Protein AF-A0A528TR16-F1 (afdb_monomer)

Foldseek 3Di:
DLVLCVVVPVPLSVLLCVLCVVVVVCPPPLLVVLVCCPDPVNPSNLVSLVVNLVVLVVCQVVVCVPPVPVSLVVNLVSLVVNLSNVLSNCVVVDFQVSQQSVQVNVQVVVVSVQVSVHDPDDDDDDDALVAQDQCCPDCQVPPRVHGHNNVVCCVPVPPNDDRDHDDDFWDWDFDAPDPPHDTDIGTDHGDDD

Radius of gyration: 19.97 Å; Cα contacts (8 Å, |Δi|>4): 193; chains: 1; bounding box: 44×33×60 Å

Solvent-accessible surface area (backbone atoms only — not comparable to full-atom values): 11023 Å² total; per-residue (Å²): 77,56,74,58,25,56,75,77,37,52,66,59,23,52,55,47,49,64,36,48,51,79,53,61,89,32,77,89,41,56,72,59,42,18,66,51,48,75,41,89,86,38,66,64,44,57,55,37,35,46,50,52,34,50,53,54,59,71,43,40,72,73,43,44,77,75,42,50,67,67,44,48,54,28,50,51,47,34,51,46,52,38,50,49,52,55,40,32,51,39,44,73,76,45,66,33,65,33,48,30,53,52,25,49,50,55,41,54,51,50,52,53,53,38,60,75,63,36,96,84,50,84,86,86,85,88,69,60,61,85,37,39,43,53,20,81,81,37,64,43,30,71,74,49,67,23,58,19,32,26,30,54,42,38,72,74,48,45,86,79,46,84,73,82,79,86,86,84,51,67,58,72,44,82,46,53,91,50,88,94,46,71,80,36,86,42,74,50,73,64,69,84,131

Structure (mmCIF, N/CA/C/O backbone):
data_AF-A0A528TR16-F1
#
_entry.id   AF-A0A528TR16-F1
#
loop_
_atom_site.group_PDB
_atom_site.id
_atom_site.type_symbol
_atom_site.label_atom_id
_atom_site.label_alt_id
_atom_site.label_comp_id
_atom_site.label_asym_id
_atom_site.label_entity_id
_atom_site.label_seq_id
_atom_site.pdbx_PDB_ins_code
_atom_site.Cartn_x
_atom_site.Cartn_y
_atom_site.Cartn_z
_atom_site.occupancy
_atom_site.B_iso_or_equiv
_atom_site.auth_seq_id
_atom_site.auth_comp_id
_atom_site.auth_asym_id
_atom_site.auth_atom_id
_atom_site.pdbx_PDB_model_num
ATOM 1 N N . VAL A 1 1 ? -4.075 10.593 13.469 1.00 68.38 1 VAL A N 1
ATOM 2 C CA . VAL A 1 1 ? -4.542 9.925 14.716 1.00 68.38 1 VAL A CA 1
ATOM 3 C C . VAL A 1 1 ? -4.541 10.840 15.940 1.00 68.38 1 VAL A C 1
ATOM 5 O O . VAL A 1 1 ? -5.613 11.084 16.469 1.00 68.38 1 VAL A O 1
ATOM 8 N N . LEU A 1 2 ? -3.388 11.346 16.405 1.00 75.56 2 LEU A N 1
ATOM 9 C CA . LEU A 1 2 ? -3.303 12.050 17.700 1.00 75.56 2 LEU A CA 1
ATOM 10 C C . LEU A 1 2 ? -4.189 13.301 17.783 1.00 75.56 2 LEU A C 1
ATOM 12 O O . LEU A 1 2 ? -4.960 13.421 18.723 1.00 75.56 2 LEU A O 1
ATOM 16 N N . GLN A 1 3 ? -4.151 14.161 16.761 1.00 79.38 3 GLN A N 1
ATOM 17 C CA . GLN A 1 3 ? -4.995 15.364 16.693 1.00 79.38 3 GLN A CA 1
ATOM 18 C C . GLN A 1 3 ? -6.498 15.044 16.699 1.00 79.38 3 GLN A C 1
ATOM 20 O O . GLN A 1 3 ? -7.280 15.766 17.305 1.00 79.38 3 GLN A O 1
ATOM 25 N N . TYR A 1 4 ? -6.901 13.951 16.044 1.00 76.81 4 TYR A N 1
ATOM 26 C CA . TYR A 1 4 ? -8.290 13.498 16.059 1.00 76.81 4 TYR A CA 1
ATOM 27 C C . TYR A 1 4 ? -8.694 13.047 17.466 1.00 76.81 4 TYR A C 1
ATOM 29 O O . TYR A 1 4 ? -9.685 13.529 18.006 1.00 76.81 4 TYR A O 1
ATOM 37 N N . LEU A 1 5 ? -7.879 12.192 18.094 1.00 76.06 5 LEU A N 1
ATOM 38 C CA . LEU A 1 5 ? -8.124 11.727 19.458 1.00 76.06 5 LEU A CA 1
ATOM 39 C C . LEU A 1 5 ? -8.115 12.876 20.472 1.00 76.06 5 LEU A C 1
ATOM 41 O O . LEU A 1 5 ? -8.948 12.881 21.362 1.00 76.06 5 LEU A O 1
ATOM 45 N N . ASP A 1 6 ? -7.260 13.888 20.324 1.00 80.81 6 ASP A N 1
ATOM 46 C CA . ASP A 1 6 ? -7.286 15.066 21.205 1.00 80.81 6 ASP A CA 1
ATOM 47 C C . ASP A 1 6 ? -8.639 15.787 21.192 1.00 80.81 6 ASP A C 1
ATOM 49 O O . ASP A 1 6 ? -9.029 16.380 22.196 1.00 80.81 6 ASP A O 1
ATOM 53 N N . ARG A 1 7 ? -9.357 15.733 20.064 1.00 81.25 7 ARG A N 1
ATOM 54 C CA . ARG A 1 7 ? -10.681 16.338 19.914 1.00 81.25 7 ARG A CA 1
ATOM 55 C C . ARG A 1 7 ? -11.798 15.436 20.444 1.00 81.25 7 ARG A C 1
ATOM 57 O O . ARG A 1 7 ? -12.722 15.955 21.061 1.00 81.25 7 ARG A O 1
ATOM 64 N N . VAL A 1 8 ? -11.734 14.125 20.189 1.00 79.81 8 VAL A N 1
ATOM 65 C CA . VAL A 1 8 ? -12.867 13.203 20.433 1.00 79.81 8 VAL A CA 1
ATOM 66 C C . VAL A 1 8 ? -12.714 12.304 21.667 1.00 79.81 8 VAL A C 1
ATOM 68 O O . VAL A 1 8 ? -13.707 11.952 22.292 1.00 79.81 8 VAL A O 1
ATOM 71 N N . ASP A 1 9 ? -11.485 11.943 22.044 1.00 77.75 9 ASP A N 1
ATOM 72 C CA . ASP A 1 9 ? -11.162 11.134 23.229 1.00 77.75 9 ASP A CA 1
ATOM 73 C C . ASP A 1 9 ? -9.733 11.458 23.726 1.00 77.75 9 ASP A C 1
ATOM 75 O O . ASP A 1 9 ? -8.763 10.758 23.394 1.00 77.75 9 ASP A O 1
ATOM 79 N N . PRO A 1 10 ? -9.575 12.525 24.538 1.00 85.00 10 PRO A N 1
ATOM 80 C CA . PRO A 1 10 ? -8.270 12.964 25.036 1.00 85.00 10 PRO A CA 1
ATOM 81 C C . PRO A 1 10 ? -7.532 11.908 25.872 1.00 85.00 10 PRO A C 1
ATOM 83 O O . PRO A 1 10 ? -6.301 11.926 25.950 1.00 85.00 10 PRO A O 1
ATOM 86 N N . GLN A 1 11 ? -8.258 10.972 26.496 1.00 79.69 11 GLN A N 1
ATOM 87 C CA . GLN A 1 11 ? -7.641 9.876 27.246 1.00 79.69 11 GLN A CA 1
ATOM 88 C C . GLN A 1 11 ? -7.014 8.859 26.290 1.00 79.69 11 GLN A C 1
ATOM 90 O O . GLN A 1 11 ? -5.848 8.497 26.461 1.00 79.69 11 GLN A O 1
ATOM 95 N N . ALA A 1 12 ? -7.724 8.472 25.227 1.00 74.94 12 ALA A N 1
ATOM 96 C CA . ALA A 1 12 ? -7.141 7.659 24.161 1.00 74.94 12 ALA A CA 1
ATOM 97 C C . ALA A 1 12 ? -5.975 8.376 23.461 1.00 74.94 12 ALA A C 1
ATOM 99 O O . ALA A 1 12 ? -4.996 7.730 23.087 1.00 74.94 12 ALA A O 1
ATOM 100 N N . ALA A 1 13 ? -6.023 9.705 23.332 1.00 76.31 13 ALA A N 1
ATOM 101 C CA . ALA A 1 13 ? -4.923 10.485 22.765 1.00 76.31 13 ALA A CA 1
ATOM 102 C C . ALA A 1 13 ? -3.634 10.379 23.594 1.00 76.31 13 ALA A C 1
ATOM 104 O O . ALA A 1 13 ? -2.535 10.377 23.036 1.00 76.31 13 ALA A O 1
ATOM 105 N N . LYS A 1 14 ? -3.745 10.293 24.926 1.00 76.88 14 LYS A N 1
ATOM 106 C CA . LYS A 1 14 ? -2.594 10.091 25.817 1.00 76.88 14 LYS A CA 1
ATOM 107 C C . LYS A 1 14 ? -1.972 8.708 25.611 1.00 76.88 14 LYS A C 1
ATOM 109 O O . LYS A 1 14 ? -0.771 8.613 25.391 1.00 76.88 14 LYS A O 1
ATOM 114 N N . ILE A 1 15 ? -2.802 7.667 25.574 1.00 74.44 15 ILE A N 1
ATOM 115 C CA . ILE A 1 15 ? -2.365 6.282 25.336 1.00 74.44 15 ILE A CA 1
ATOM 116 C C . ILE A 1 15 ? -1.689 6.147 23.961 1.00 74.44 15 ILE A C 1
ATOM 118 O O . ILE A 1 15 ? -0.624 5.542 23.840 1.00 74.44 15 ILE A O 1
ATOM 122 N N . ALA A 1 16 ? -2.262 6.764 22.924 1.00 67.94 16 ALA A N 1
ATOM 123 C CA . ALA A 1 16 ? -1.708 6.732 21.575 1.00 67.94 16 ALA A CA 1
ATOM 124 C C . ALA A 1 16 ? -0.335 7.419 21.477 1.00 67.94 16 ALA A C 1
ATOM 126 O O . ALA A 1 16 ? 0.533 6.943 20.745 1.00 67.94 16 ALA A O 1
ATOM 127 N N . ARG A 1 17 ? -0.110 8.514 22.220 1.00 75.88 17 ARG A N 1
ATOM 128 C CA . ARG A 1 17 ? 1.209 9.168 22.296 1.00 75.88 17 ARG A CA 1
ATOM 129 C C . ARG A 1 17 ? 2.255 8.254 22.913 1.00 75.88 17 ARG A C 1
ATOM 131 O O . ARG A 1 17 ? 3.345 8.146 22.360 1.00 75.88 17 ARG A O 1
ATOM 138 N N . ASP A 1 18 ? 1.911 7.580 24.007 1.00 72.56 18 ASP A N 1
ATOM 139 C CA . ASP A 1 18 ? 2.827 6.658 24.681 1.00 72.56 18 ASP A CA 1
ATOM 140 C C . ASP A 1 18 ? 3.200 5.489 23.752 1.00 72.56 18 ASP A C 1
ATOM 142 O O . ASP A 1 18 ? 4.374 5.143 23.619 1.00 72.56 18 ASP A O 1
ATOM 146 N N . ARG A 1 19 ? 2.219 4.940 23.023 1.00 70.75 19 ARG A N 1
ATOM 147 C CA . ARG A 1 19 ? 2.426 3.832 22.075 1.00 70.75 19 ARG A CA 1
ATOM 148 C C . ARG A 1 19 ? 3.217 4.223 20.827 1.00 70.75 19 ARG A C 1
ATOM 150 O O . ARG A 1 19 ? 4.063 3.455 20.382 1.00 70.75 19 ARG A O 1
ATOM 157 N N . TYR A 1 20 ? 2.990 5.414 20.271 1.00 65.62 20 TYR A N 1
ATOM 158 C CA . TYR A 1 20 ? 3.761 5.916 19.125 1.00 65.62 20 TYR A CA 1
ATOM 159 C C . TYR A 1 20 ? 5.119 6.505 19.513 1.00 65.62 20 TYR A C 1
ATOM 161 O O . TYR A 1 20 ? 5.961 6.720 18.638 1.00 65.62 20 TYR A O 1
ATOM 169 N N . GLY A 1 21 ? 5.365 6.732 20.806 1.00 67.50 21 GLY A N 1
ATOM 170 C CA . GLY A 1 21 ? 6.579 7.363 21.317 1.00 67.50 21 GLY A CA 1
ATOM 171 C C . GLY A 1 21 ? 7.861 6.716 20.795 1.00 67.50 21 GLY A C 1
ATOM 172 O O . GLY A 1 21 ? 8.802 7.426 20.444 1.00 67.50 21 GLY A O 1
ATOM 173 N N . CYS A 1 22 ? 7.868 5.392 20.627 1.00 67.81 22 CYS A N 1
ATOM 174 C CA . CYS A 1 22 ? 9.041 4.658 20.163 1.00 67.81 22 CYS A CA 1
ATOM 175 C C . CYS A 1 22 ? 9.342 4.792 18.653 1.00 67.81 22 CYS A C 1
ATOM 177 O O . CYS A 1 22 ? 10.453 4.477 18.226 1.00 67.81 22 CYS A O 1
ATOM 179 N N . LEU A 1 23 ? 8.393 5.298 17.853 1.00 63.00 23 LEU A N 1
ATOM 180 C CA . LEU A 1 23 ? 8.576 5.600 16.425 1.00 63.00 23 LEU A CA 1
ATOM 181 C C . LEU A 1 23 ? 9.070 7.036 16.183 1.00 63.00 23 LEU A C 1
ATOM 183 O O . LEU A 1 23 ? 9.639 7.326 15.132 1.00 63.00 23 LEU A O 1
ATOM 187 N N . THR A 1 24 ? 8.873 7.936 17.152 1.00 66.12 24 THR A N 1
ATOM 188 C CA . THR A 1 24 ? 9.203 9.372 17.052 1.00 66.12 24 THR A CA 1
ATOM 189 C C . THR A 1 24 ? 10.636 9.664 16.583 1.00 66.12 24 THR A C 1
ATOM 191 O O . THR A 1 24 ? 10.792 10.523 15.716 1.00 66.12 24 THR A O 1
ATOM 194 N N . PRO A 1 25 ? 11.682 8.960 17.063 1.00 64.75 25 PRO A N 1
ATOM 195 C CA . PRO A 1 25 ? 13.059 9.230 16.640 1.00 64.75 25 PRO A CA 1
ATOM 196 C C . PRO A 1 25 ? 13.337 8.936 15.159 1.00 64.75 25 PRO A C 1
ATOM 198 O O . PRO A 1 25 ? 14.310 9.440 14.610 1.00 64.75 25 PRO A O 1
ATOM 201 N N . TRP A 1 26 ? 12.493 8.134 14.507 1.00 59.97 26 TRP A N 1
ATOM 202 C CA . TRP A 1 26 ? 12.767 7.559 13.187 1.00 59.97 26 TRP A CA 1
ATOM 203 C C . TRP A 1 26 ? 11.939 8.160 12.056 1.00 59.97 26 TRP A C 1
ATOM 205 O O . TRP A 1 26 ? 12.083 7.756 10.906 1.00 59.97 26 TRP A O 1
ATOM 215 N N . GLN A 1 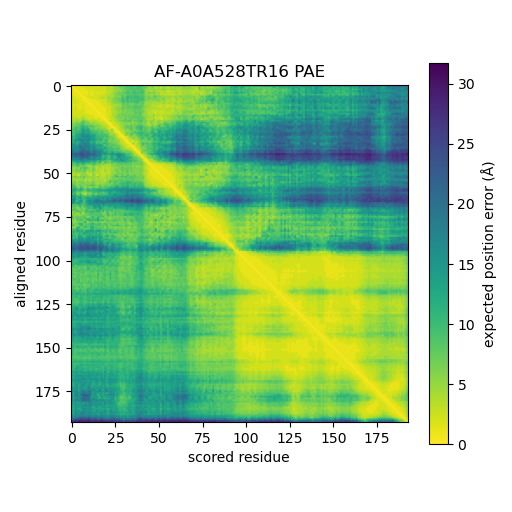27 ? 11.088 9.140 12.364 1.00 58.84 27 GLN A N 1
ATOM 216 C CA . GLN A 1 27 ? 10.191 9.776 11.393 1.00 58.84 27 GLN A CA 1
ATOM 217 C C . GLN A 1 27 ? 10.928 10.334 10.163 1.00 58.84 27 GLN A C 1
ATOM 219 O O . GLN A 1 27 ? 10.350 10.385 9.082 1.00 58.84 27 GLN A O 1
ATOM 224 N N . HIS A 1 28 ? 12.198 10.720 10.327 1.00 50.53 28 HIS A N 1
ATOM 225 C CA . HIS A 1 28 ? 13.034 11.311 9.279 1.00 50.53 28 HIS A CA 1
ATOM 226 C C . HIS A 1 28 ? 14.052 10.326 8.673 1.00 50.53 28 HIS A C 1
ATOM 228 O O . HIS A 1 28 ? 14.649 10.644 7.652 1.00 50.53 28 HIS A O 1
ATOM 234 N N . GLU A 1 29 ? 14.230 9.129 9.254 1.00 57.62 29 GLU A N 1
ATOM 235 C CA . GLU A 1 29 ? 15.160 8.098 8.757 1.00 57.62 29 GLU A CA 1
ATOM 236 C C . GLU A 1 29 ? 14.568 6.674 8.843 1.00 57.62 29 GLU A C 1
ATOM 238 O O . GLU A 1 29 ? 14.991 5.844 9.661 1.00 57.62 29 GLU A O 1
ATOM 243 N N . PRO A 1 30 ? 13.588 6.338 7.988 1.00 56.94 30 PRO A N 1
ATOM 244 C CA . PRO A 1 30 ? 12.884 5.058 8.070 1.00 56.94 30 PRO A CA 1
ATOM 245 C C . PRO A 1 30 ? 13.761 3.842 7.717 1.00 56.94 30 PRO A C 1
ATOM 247 O O . PRO A 1 30 ? 13.551 2.740 8.223 1.00 56.94 30 PRO A O 1
ATOM 250 N N . SER A 1 31 ? 14.787 4.037 6.885 1.00 58.41 31 SER A N 1
ATOM 251 C CA . SER A 1 31 ? 15.777 3.008 6.534 1.00 58.41 31 SER A CA 1
ATOM 252 C C . SER A 1 31 ? 16.655 2.609 7.729 1.00 58.41 31 SER A C 1
ATOM 254 O O . SER A 1 31 ? 16.984 1.431 7.895 1.00 58.41 31 SER A O 1
ATOM 256 N N . THR A 1 32 ? 16.980 3.557 8.615 1.00 58.56 32 THR A N 1
ATOM 257 C CA . THR A 1 32 ? 17.716 3.302 9.863 1.00 58.56 32 THR A CA 1
ATOM 258 C C . THR A 1 32 ? 16.860 2.512 10.860 1.00 58.56 32 THR A C 1
ATOM 260 O O . THR A 1 32 ? 17.379 1.619 11.535 1.00 58.56 32 THR A O 1
ATOM 263 N N . TYR A 1 33 ? 15.547 2.770 10.904 1.00 58.75 33 TYR A N 1
ATOM 264 C CA . TYR A 1 33 ? 14.609 2.041 11.763 1.00 58.75 33 TYR A CA 1
ATOM 265 C C . TYR A 1 33 ? 14.580 0.542 11.466 1.00 58.75 33 TYR A C 1
ATOM 267 O O . TYR A 1 33 ? 14.719 -0.253 12.391 1.00 58.75 33 TYR A O 1
ATOM 275 N N . GLY A 1 34 ? 14.488 0.145 10.192 1.00 56.88 34 GLY A N 1
ATOM 276 C CA . GLY A 1 34 ? 14.461 -1.272 9.807 1.00 56.88 34 GLY A CA 1
ATOM 277 C C . GLY A 1 34 ? 15.684 -2.061 10.291 1.00 56.88 34 GLY A C 1
ATOM 278 O O . GLY A 1 34 ? 15.558 -3.200 10.728 1.00 56.88 34 GLY A O 1
ATOM 279 N N . ARG A 1 35 ? 16.864 -1.427 10.313 1.00 55.75 35 ARG A N 1
ATOM 280 C CA . ARG A 1 35 ? 18.105 -2.015 10.845 1.00 55.75 35 ARG A CA 1
ATOM 281 C C . ARG A 1 35 ? 18.093 -2.151 12.372 1.00 55.75 35 ARG A C 1
ATOM 283 O O . ARG A 1 35 ? 18.611 -3.127 12.907 1.00 55.75 35 ARG A O 1
ATOM 290 N N . VAL A 1 36 ? 17.532 -1.169 13.076 1.00 57.56 36 VAL A N 1
ATOM 291 C CA . VAL A 1 36 ? 17.505 -1.108 14.550 1.00 57.56 36 VAL A CA 1
ATOM 292 C C . VAL A 1 36 ? 16.373 -1.958 15.138 1.00 57.56 36 VAL A C 1
ATOM 294 O O . VAL A 1 36 ? 16.557 -2.564 16.194 1.00 57.56 36 VAL A O 1
ATOM 297 N N . ALA A 1 37 ? 15.247 -2.091 14.433 1.00 56.84 37 ALA A N 1
ATOM 298 C CA . ALA A 1 37 ? 14.097 -2.914 14.814 1.00 56.84 37 ALA A CA 1
ATOM 299 C C . ALA A 1 37 ? 14.434 -4.412 14.977 1.00 56.84 37 ALA A C 1
ATOM 301 O O . ALA A 1 37 ? 13.682 -5.147 15.609 1.00 56.84 37 ALA A O 1
ATOM 302 N N . LEU A 1 38 ? 15.582 -4.853 14.450 1.00 55.00 38 LEU A N 1
ATOM 303 C CA . LEU A 1 38 ? 16.123 -6.208 14.598 1.00 55.00 38 LEU A CA 1
ATOM 304 C C . LEU A 1 38 ? 16.850 -6.444 15.934 1.00 55.00 38 LEU A C 1
ATOM 306 O O . LEU A 1 38 ? 17.191 -7.579 16.259 1.00 55.00 38 LEU A O 1
ATOM 310 N N . THR A 1 39 ? 17.112 -5.393 16.716 1.00 56.59 39 THR A N 1
ATOM 311 C CA . THR A 1 39 ? 17.687 -5.523 18.062 1.00 56.59 39 THR A CA 1
ATOM 312 C C . THR A 1 39 ? 16.580 -5.698 19.104 1.00 56.59 39 THR A C 1
ATOM 314 O O . THR A 1 39 ? 15.555 -5.019 19.061 1.00 56.59 39 THR A O 1
ATOM 317 N N . SER A 1 40 ? 16.794 -6.593 20.075 1.00 52.50 40 SER A N 1
ATOM 318 C CA . SER A 1 40 ? 15.795 -7.088 21.047 1.00 52.50 40 SER A CA 1
ATOM 319 C C . SER A 1 40 ? 15.061 -6.012 21.870 1.00 52.50 40 SER A C 1
ATOM 321 O O . SER A 1 40 ? 14.085 -6.312 22.551 1.00 52.50 40 SER A O 1
ATOM 323 N N . GLY A 1 41 ? 15.508 -4.753 21.834 1.00 54.03 41 GLY A N 1
ATOM 324 C CA . GLY A 1 41 ? 14.843 -3.630 22.496 1.00 54.03 41 GLY A CA 1
ATOM 325 C C . GLY A 1 41 ? 13.572 -3.125 21.797 1.00 54.03 41 GLY A C 1
ATOM 326 O O . GLY A 1 41 ? 12.788 -2.433 22.445 1.00 54.03 41 GLY A O 1
ATOM 327 N N . TYR A 1 42 ? 13.344 -3.469 20.521 1.00 54.06 42 TYR A N 1
ATOM 328 C CA . TYR A 1 42 ? 12.309 -2.839 19.682 1.00 54.06 42 TYR A CA 1
ATOM 329 C C . TYR A 1 42 ? 11.105 -3.724 19.315 1.00 54.06 42 TYR A C 1
ATOM 331 O O . TYR A 1 42 ? 10.133 -3.201 18.773 1.00 54.06 42 TYR A O 1
ATOM 339 N N . GLU A 1 43 ? 11.072 -5.007 19.706 1.00 55.84 43 GLU A N 1
ATOM 340 C CA . GLU A 1 43 ? 9.883 -5.880 19.556 1.00 55.84 43 GLU A CA 1
ATOM 341 C C . GL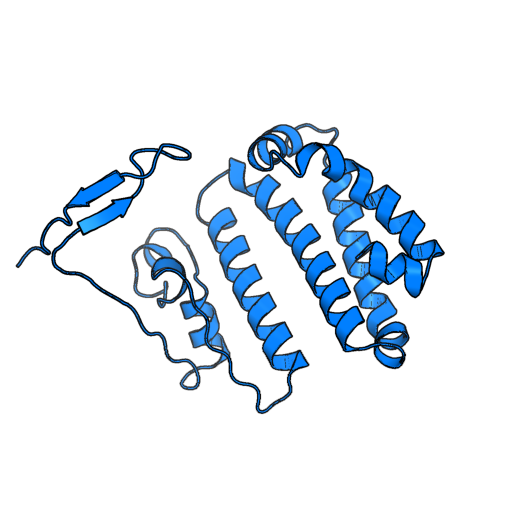U A 1 43 ? 8.610 -5.291 20.199 1.00 55.84 43 GLU A C 1
ATOM 343 O O . GLU A 1 43 ? 7.491 -5.584 19.781 1.00 55.84 43 GLU A O 1
ATOM 348 N N . LYS A 1 44 ? 8.769 -4.421 21.206 1.00 61.69 44 LYS A N 1
ATOM 349 C CA . LYS A 1 44 ? 7.656 -3.782 21.924 1.00 61.69 44 LYS A CA 1
ATOM 350 C C . LYS A 1 44 ? 6.909 -2.731 21.092 1.00 61.69 44 LYS A C 1
ATOM 352 O O . LYS A 1 44 ? 5.758 -2.440 21.407 1.00 61.69 44 LYS A O 1
ATOM 357 N N . CYS A 1 45 ? 7.532 -2.174 20.051 1.00 63.91 45 CYS A N 1
ATOM 358 C CA . CYS A 1 45 ? 6.919 -1.140 19.214 1.00 63.91 45 CYS A CA 1
ATOM 359 C C . CYS A 1 45 ? 5.796 -1.681 18.330 1.00 63.91 45 CYS A C 1
ATOM 361 O O . CYS A 1 45 ? 4.719 -1.091 18.308 1.00 63.91 45 CYS A O 1
ATOM 363 N N . GLU A 1 46 ? 6.014 -2.817 17.657 1.00 66.38 46 GLU A N 1
ATOM 364 C CA . GLU A 1 46 ? 4.999 -3.456 16.806 1.00 66.38 46 GLU A CA 1
ATOM 365 C C . GLU A 1 46 ? 3.708 -3.703 17.592 1.00 66.38 46 GLU A C 1
ATOM 367 O O . GLU A 1 46 ? 2.624 -3.300 17.172 1.00 66.38 46 GLU A O 1
ATOM 372 N N . GLN A 1 47 ? 3.824 -4.330 18.768 1.00 70.94 47 GLN A N 1
ATOM 373 C CA . GLN A 1 47 ? 2.663 -4.671 19.591 1.00 70.94 47 GLN A CA 1
ATOM 374 C C . GLN A 1 47 ? 1.901 -3.420 20.028 1.00 70.94 47 GLN A C 1
ATOM 376 O O . GLN A 1 47 ? 0.685 -3.360 19.861 1.00 70.94 47 GLN A O 1
ATOM 381 N N . ALA A 1 48 ? 2.610 -2.388 20.490 1.00 69.12 48 ALA A N 1
ATOM 382 C CA . ALA A 1 48 ? 2.002 -1.121 20.883 1.00 69.12 48 ALA A CA 1
ATOM 383 C C . ALA A 1 48 ? 1.257 -0.439 19.717 1.00 69.12 48 ALA A C 1
ATOM 385 O O . ALA A 1 48 ? 0.152 0.075 19.894 1.00 69.12 48 ALA A O 1
ATOM 386 N N . VAL A 1 49 ? 1.822 -0.459 18.507 1.00 69.56 49 VAL A N 1
ATOM 387 C CA . VAL A 1 49 ? 1.207 0.137 17.309 1.00 69.56 49 VAL A CA 1
ATOM 388 C C . VAL A 1 49 ? -0.011 -0.667 16.838 1.00 69.56 49 VAL A C 1
ATOM 390 O O . VAL A 1 49 ? -1.052 -0.087 16.511 1.00 69.56 49 VAL A O 1
ATOM 393 N N . LEU A 1 50 ? 0.088 -1.998 16.826 1.00 69.00 50 LEU A N 1
ATOM 394 C CA . LEU A 1 50 ? -1.019 -2.887 16.470 1.00 69.00 50 LEU A CA 1
ATOM 395 C C . LEU A 1 50 ? -2.171 -2.781 17.472 1.00 69.00 50 LEU A C 1
ATOM 397 O O . LEU A 1 50 ? -3.331 -2.734 17.062 1.00 69.00 50 LEU A O 1
ATOM 401 N N . GLU A 1 51 ? -1.874 -2.709 18.770 1.00 76.06 51 GLU A N 1
ATOM 402 C CA . GLU A 1 51 ? -2.868 -2.450 19.814 1.00 76.06 51 GLU A CA 1
ATOM 403 C C . GLU A 1 51 ? -3.569 -1.111 19.598 1.00 76.06 51 GLU A C 1
ATOM 405 O O . GLU A 1 51 ? -4.797 -1.055 19.650 1.00 76.06 51 GLU A O 1
ATOM 410 N N . GLN A 1 52 ? -2.822 -0.052 19.268 1.00 75.81 52 GLN A N 1
ATOM 411 C CA . GLN A 1 52 ? -3.421 1.249 18.986 1.00 75.81 52 GLN A CA 1
ATOM 412 C C . GLN A 1 52 ? -4.383 1.202 17.791 1.00 75.81 52 GLN A C 1
ATOM 414 O O . GLN A 1 52 ? -5.456 1.806 17.836 1.00 75.81 52 GLN A O 1
ATOM 419 N N . CYS A 1 53 ? -4.025 0.471 16.730 1.00 71.56 53 CYS A N 1
ATOM 420 C CA . CYS A 1 53 ? -4.914 0.254 15.586 1.00 71.56 53 CYS A CA 1
ATOM 421 C C . CYS A 1 53 ? -6.170 -0.519 15.975 1.00 71.56 53 CYS A C 1
ATOM 423 O O . CYS A 1 53 ? -7.273 -0.134 15.590 1.00 71.56 53 CYS A O 1
ATOM 425 N N . ARG A 1 54 ? -6.009 -1.603 16.741 1.00 74.94 54 ARG A N 1
ATOM 426 C CA . ARG A 1 54 ? -7.127 -2.432 17.206 1.00 74.94 54 ARG A CA 1
ATOM 427 C C . ARG A 1 54 ? -8.087 -1.638 18.080 1.00 74.94 54 ARG A C 1
ATOM 429 O O . ARG A 1 54 ? -9.290 -1.766 17.897 1.00 74.94 54 ARG A O 1
ATOM 436 N N . GLU A 1 55 ? -7.584 -0.798 18.978 1.00 76.44 55 GLU A N 1
ATOM 437 C CA . GLU A 1 55 ? -8.428 0.045 19.831 1.00 76.44 55 GLU A CA 1
ATOM 438 C C . GLU A 1 55 ? -9.184 1.118 19.045 1.00 76.44 55 GLU A C 1
ATOM 440 O O . GLU A 1 55 ? -10.361 1.350 19.316 1.00 76.44 55 GLU A O 1
ATOM 445 N N . LEU A 1 56 ? -8.552 1.741 18.044 1.00 71.56 56 LEU A N 1
ATOM 446 C CA . LEU A 1 56 ? -9.242 2.682 17.153 1.00 71.56 56 LEU A CA 1
ATOM 447 C C . LEU A 1 56 ? -10.356 1.998 16.352 1.00 71.56 56 LEU A C 1
ATOM 449 O O . LEU A 1 56 ? -11.450 2.545 16.246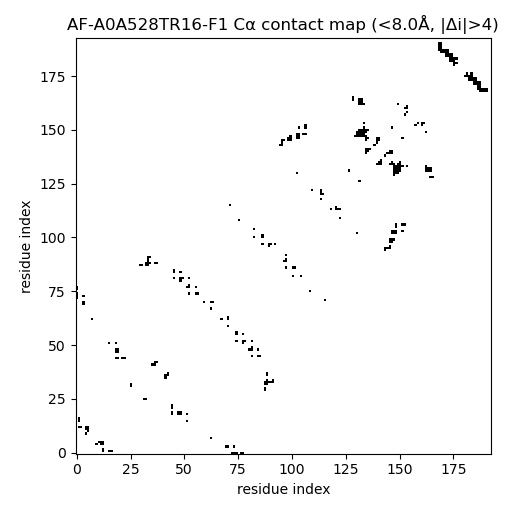 1.00 71.56 56 LEU A O 1
ATOM 453 N N . LEU A 1 57 ? -10.098 0.789 15.842 1.00 70.81 57 LEU A N 1
ATOM 454 C CA . LEU A 1 57 ? -11.096 -0.021 15.138 1.00 70.81 57 LEU A CA 1
ATOM 455 C C . LEU A 1 57 ? -12.217 -0.505 16.066 1.00 70.81 57 LEU A C 1
ATOM 457 O O . LEU A 1 57 ? -13.377 -0.505 15.673 1.00 70.81 57 LEU A O 1
ATOM 461 N N . ALA A 1 58 ? -11.908 -0.884 17.307 1.00 77.00 58 ALA A N 1
ATOM 462 C CA . ALA A 1 58 ? -12.914 -1.327 18.272 1.00 77.00 58 ALA A CA 1
ATOM 463 C C . ALA A 1 58 ? -13.908 -0.209 18.629 1.00 77.00 58 ALA A C 1
ATOM 465 O O . ALA A 1 58 ? -15.089 -0.477 18.828 1.00 77.00 58 ALA A O 1
ATOM 466 N N . LYS A 1 59 ? -13.445 1.046 18.650 1.00 71.44 59 LYS A N 1
ATOM 467 C CA . LYS A 1 59 ? -14.275 2.235 18.905 1.00 71.44 59 LYS A CA 1
ATOM 468 C C . LYS A 1 59 ? -14.929 2.814 17.643 1.00 71.44 59 LYS A C 1
ATOM 470 O O . LYS A 1 59 ? -15.503 3.900 17.683 1.00 71.44 59 LYS A O 1
ATOM 475 N N . GLN A 1 60 ? -14.872 2.096 16.518 1.00 67.12 60 GLN A N 1
ATOM 476 C CA . GLN A 1 60 ? -15.378 2.568 15.231 1.00 67.12 60 GLN A CA 1
ATOM 477 C C . GLN A 1 60 ? -16.864 2.915 15.252 1.00 67.12 60 GLN A C 1
ATOM 479 O O . GLN A 1 60 ? -17.248 3.935 14.691 1.00 67.12 60 GLN A O 1
ATOM 484 N N . LEU A 1 61 ? -17.700 2.098 15.894 1.00 62.84 61 LEU A N 1
ATOM 485 C CA . LEU A 1 61 ? -19.140 2.358 15.957 1.00 62.84 61 LEU A CA 1
ATOM 486 C C . LEU A 1 61 ? -19.461 3.604 16.795 1.00 62.84 61 LEU A C 1
ATOM 488 O O . LEU A 1 61 ? -20.328 4.383 16.406 1.00 62.84 61 LEU A O 1
ATOM 492 N N . ASP A 1 62 ? -18.719 3.825 17.881 1.00 69.62 62 ASP A N 1
ATOM 493 C CA . ASP A 1 62 ? -18.918 4.962 18.786 1.00 69.62 62 ASP A CA 1
ATOM 494 C C . ASP A 1 62 ? -18.468 6.285 18.142 1.00 69.62 62 ASP A C 1
ATOM 496 O O . ASP A 1 62 ? -19.125 7.316 18.285 1.00 69.62 62 ASP A O 1
ATOM 500 N N . TYR A 1 63 ? -17.368 6.259 17.383 1.00 67.19 63 TYR A N 1
ATOM 501 C CA . TYR A 1 63 ? -16.797 7.447 16.739 1.00 67.19 63 TYR A CA 1
ATOM 502 C C . TYR A 1 63 ? -17.400 7.764 15.368 1.00 67.19 63 TYR A C 1
ATOM 504 O O . TYR A 1 63 ? -17.545 8.939 15.017 1.00 67.19 63 TYR A O 1
ATOM 512 N N . ALA A 1 64 ? -17.817 6.751 14.602 1.00 62.25 64 ALA A N 1
ATOM 513 C CA . ALA A 1 64 ? -18.477 6.958 13.312 1.00 62.25 64 ALA A CA 1
ATOM 514 C C . ALA A 1 64 ? -19.832 7.673 13.450 1.00 62.25 64 ALA A C 1
ATOM 516 O O . ALA A 1 64 ? -20.234 8.380 12.529 1.00 62.25 64 ALA A O 1
ATOM 517 N N . GLN A 1 65 ? -20.515 7.534 14.595 1.00 63.16 65 GLN A N 1
ATOM 518 C CA . GLN A 1 65 ? -21.752 8.270 14.888 1.00 63.16 65 GLN A CA 1
ATOM 519 C C . GLN A 1 65 ? -21.530 9.774 15.102 1.00 63.16 65 GLN A C 1
ATOM 521 O O . GLN A 1 65 ? -22.475 10.547 14.961 1.00 63.16 65 GLN A O 1
ATOM 526 N N . GLN A 1 66 ? -20.308 10.191 15.442 1.00 60.88 66 GLN A N 1
ATOM 527 C CA . GLN A 1 66 ? -19.994 11.577 15.785 1.00 60.88 66 GLN A CA 1
ATOM 528 C C . GLN A 1 66 ? -19.329 12.337 14.631 1.00 60.88 66 GLN A C 1
ATOM 530 O O . GLN A 1 66 ? -19.611 13.521 14.477 1.00 60.88 66 GLN A O 1
ATOM 535 N N . ASP A 1 67 ? -18.463 11.691 13.827 1.00 65.38 67 ASP A N 1
ATOM 536 C CA . ASP A 1 67 ? -17.676 12.400 12.798 1.00 65.38 67 ASP A CA 1
ATOM 537 C C . ASP A 1 67 ? -17.049 11.455 11.736 1.00 65.38 67 ASP A C 1
ATOM 539 O O . ASP A 1 67 ? -15.843 11.201 11.707 1.00 65.38 67 ASP A O 1
ATOM 543 N N . GLY A 1 68 ? -17.878 10.861 10.868 1.00 64.31 68 GLY A N 1
ATOM 544 C CA . GLY A 1 68 ? -17.494 9.727 10.008 1.00 64.31 68 GLY A CA 1
ATOM 545 C C . GLY A 1 68 ? -16.318 9.943 9.034 1.00 64.31 68 GLY A C 1
ATOM 546 O O . GLY A 1 68 ? -15.577 8.995 8.777 1.00 64.31 68 GLY A O 1
ATOM 547 N N . VAL A 1 69 ? -16.111 11.158 8.506 1.00 69.56 69 VAL A N 1
ATOM 548 C CA . VAL A 1 69 ? -14.994 11.453 7.576 1.00 69.56 69 VAL A CA 1
ATOM 549 C C . VAL A 1 69 ? -13.668 11.572 8.330 1.00 69.56 69 VAL A C 1
ATOM 551 O O . VAL A 1 69 ? -12.712 10.876 7.996 1.00 69.56 69 VAL A O 1
ATOM 554 N N . ASP A 1 70 ? -13.629 12.373 9.394 1.00 71.12 70 ASP A N 1
ATOM 555 C CA . ASP A 1 70 ? -12.426 12.549 10.215 1.00 71.12 70 ASP A CA 1
ATOM 556 C C . ASP A 1 70 ? -12.033 11.238 10.925 1.00 71.12 70 ASP A C 1
ATOM 558 O O . ASP A 1 70 ? -10.847 10.938 11.104 1.00 71.12 70 ASP A O 1
ATOM 562 N N . PHE A 1 71 ? -13.022 10.406 11.276 1.00 72.25 71 PHE A N 1
ATOM 563 C CA . PHE A 1 71 ? -12.791 9.063 11.804 1.00 72.25 71 PHE A CA 1
ATOM 564 C C . PHE A 1 71 ? -12.162 8.112 10.771 1.00 72.25 71 PHE A C 1
ATOM 566 O O . PHE A 1 71 ? -11.259 7.339 11.117 1.00 72.25 71 PHE A O 1
ATOM 573 N N . LEU A 1 72 ? -12.612 8.155 9.510 1.00 73.75 72 LEU A N 1
ATOM 574 C CA . LEU A 1 72 ? -12.023 7.357 8.434 1.00 73.75 72 LEU A CA 1
ATOM 575 C C . LEU A 1 72 ? -10.547 7.718 8.256 1.00 73.75 72 LEU A C 1
ATOM 577 O O . LEU A 1 72 ? -9.705 6.821 8.251 1.00 73.75 72 LEU A O 1
ATOM 581 N N . ASP A 1 73 ? -10.228 9.010 8.193 1.00 75.56 73 ASP A N 1
ATOM 582 C CA . ASP A 1 73 ? -8.852 9.492 8.063 1.00 75.56 73 ASP A CA 1
ATOM 583 C C . ASP A 1 73 ? -7.984 9.044 9.247 1.00 75.56 73 ASP A C 1
ATOM 585 O O . ASP A 1 73 ? -6.861 8.562 9.064 1.00 75.56 73 ASP A O 1
ATOM 589 N N . ALA A 1 74 ? -8.504 9.127 10.476 1.00 72.00 74 ALA A N 1
ATOM 590 C CA . ALA A 1 74 ? -7.793 8.657 11.660 1.00 72.00 74 ALA A CA 1
ATOM 591 C C . ALA A 1 74 ? -7.546 7.140 11.632 1.00 72.00 74 ALA A C 1
ATOM 593 O O . ALA A 1 74 ? -6.434 6.697 11.926 1.00 72.00 74 ALA A O 1
ATOM 594 N N . THR A 1 75 ? -8.546 6.352 11.245 1.00 74.88 75 THR A N 1
ATOM 595 C CA . THR A 1 75 ? -8.443 4.890 11.148 1.00 74.88 75 THR A CA 1
ATOM 596 C C . THR A 1 75 ? -7.485 4.451 10.043 1.00 74.88 75 THR A C 1
ATOM 598 O O . THR A 1 75 ? -6.649 3.575 10.274 1.00 74.88 75 THR A O 1
ATOM 601 N N . GLN A 1 76 ? -7.538 5.080 8.866 1.00 78.56 76 GLN A N 1
ATOM 602 C CA . GLN A 1 76 ? -6.581 4.806 7.790 1.00 78.56 76 GLN A CA 1
ATOM 603 C C . GLN A 1 76 ? -5.160 5.181 8.199 1.00 78.56 76 GLN A C 1
ATOM 605 O O . GLN A 1 76 ? -4.227 4.413 7.976 1.00 78.56 76 GLN A O 1
ATOM 610 N N . ASN A 1 77 ? -4.987 6.318 8.873 1.00 72.75 77 ASN A N 1
ATOM 611 C CA . ASN A 1 77 ? -3.684 6.737 9.374 1.00 72.75 77 ASN A CA 1
ATOM 612 C C . ASN A 1 77 ? -3.127 5.753 10.420 1.00 72.75 77 ASN A C 1
ATOM 614 O O . ASN A 1 77 ? -1.933 5.480 10.412 1.00 72.75 77 ASN A O 1
ATOM 618 N N . ALA A 1 78 ? -3.971 5.161 11.271 1.00 73.25 78 ALA A N 1
ATOM 619 C CA . ALA A 1 78 ? -3.542 4.103 12.184 1.00 73.25 78 ALA A CA 1
ATOM 620 C C . ALA A 1 78 ? -3.088 2.846 11.422 1.00 73.25 78 ALA A C 1
ATOM 622 O O . ALA A 1 78 ? -1.960 2.390 11.611 1.00 73.25 78 ALA A O 1
ATOM 623 N N . ARG A 1 79 ? -3.918 2.339 10.497 1.00 78.12 79 ARG A N 1
ATOM 624 C CA . ARG A 1 79 ? -3.584 1.182 9.641 1.00 78.12 79 ARG A CA 1
ATOM 625 C C . ARG A 1 79 ? -2.275 1.385 8.881 1.00 78.12 79 ARG A C 1
ATOM 627 O O . ARG A 1 79 ? -1.477 0.452 8.791 1.00 78.12 79 ARG A O 1
ATOM 634 N N . LEU A 1 80 ? -2.038 2.600 8.384 1.00 77.25 80 LEU A N 1
ATOM 635 C CA . LEU A 1 80 ? -0.786 2.990 7.746 1.00 77.25 80 LEU A CA 1
ATOM 636 C C . LEU A 1 80 ? 0.400 2.862 8.708 1.00 77.25 80 LEU A C 1
ATOM 638 O O . LEU A 1 80 ? 1.402 2.271 8.330 1.00 77.25 80 LEU A O 1
ATOM 642 N N . ILE A 1 81 ? 0.298 3.362 9.945 1.00 71.25 81 ILE A N 1
ATOM 643 C CA . ILE A 1 81 ? 1.390 3.276 10.933 1.00 71.25 81 ILE A CA 1
ATOM 644 C C . ILE A 1 81 ? 1.711 1.810 11.265 1.00 71.25 81 ILE A C 1
ATOM 646 O O . ILE A 1 81 ? 2.881 1.437 11.275 1.00 71.25 81 ILE A O 1
ATOM 650 N N . ALA A 1 82 ? 0.699 0.959 11.467 1.00 74.44 82 ALA A N 1
ATOM 651 C CA . ALA A 1 82 ? 0.906 -0.478 11.688 1.00 74.44 82 ALA A CA 1
ATOM 652 C C . ALA A 1 82 ? 1.541 -1.187 10.489 1.00 74.44 82 ALA A C 1
ATOM 654 O O . ALA A 1 82 ? 2.455 -1.995 10.651 1.00 74.44 82 ALA A O 1
ATOM 655 N N . SER A 1 83 ? 1.069 -0.879 9.283 1.00 73.81 83 SER A N 1
ATOM 656 C CA . SER A 1 83 ? 1.603 -1.479 8.059 1.00 73.81 83 SER A CA 1
ATOM 657 C C . SER A 1 83 ? 3.033 -1.010 7.792 1.00 73.81 83 SER A C 1
ATOM 659 O O . SER A 1 83 ? 3.874 -1.818 7.410 1.00 73.81 83 SER A O 1
ATOM 661 N N . ALA A 1 84 ? 3.330 0.267 8.052 1.00 66.38 84 ALA A N 1
ATOM 662 C CA . ALA A 1 84 ? 4.662 0.847 7.926 1.00 66.38 84 ALA A CA 1
ATOM 663 C C . ALA A 1 84 ? 5.650 0.228 8.921 1.00 66.38 84 ALA A C 1
ATOM 665 O O . ALA A 1 84 ? 6.755 -0.125 8.522 1.00 66.38 84 ALA A O 1
ATOM 666 N N . GLU A 1 85 ? 5.259 0.050 10.185 1.00 72.00 85 GLU A N 1
ATOM 667 C CA . GLU A 1 85 ? 6.096 -0.607 11.199 1.00 72.00 85 GLU A CA 1
ATOM 668 C C . GLU A 1 85 ? 6.502 -2.015 10.740 1.00 72.00 85 GLU A C 1
ATOM 670 O O . GLU A 1 85 ? 7.697 -2.306 10.601 1.00 72.00 85 GLU A O 1
ATOM 675 N N . ARG A 1 86 ? 5.511 -2.835 10.365 1.00 72.31 86 ARG A N 1
ATOM 676 C CA . ARG A 1 86 ? 5.750 -4.193 9.870 1.00 72.31 86 ARG A CA 1
ATOM 677 C C . ARG A 1 86 ? 6.612 -4.185 8.610 1.00 72.31 86 ARG A C 1
ATOM 679 O O . ARG A 1 86 ? 7.536 -4.989 8.500 1.00 72.31 86 ARG A O 1
ATOM 686 N N . TYR A 1 87 ? 6.330 -3.274 7.677 1.00 64.38 87 TYR A N 1
ATOM 687 C CA . TYR A 1 87 ? 7.071 -3.118 6.426 1.00 64.38 87 TYR A CA 1
ATOM 688 C C . TYR A 1 87 ? 8.543 -2.801 6.660 1.00 64.38 87 TYR A C 1
ATOM 690 O O . TYR A 1 87 ? 9.399 -3.497 6.117 1.00 64.38 87 TYR A O 1
ATOM 698 N N . TYR A 1 88 ? 8.864 -1.817 7.497 1.00 63.25 88 TYR A N 1
ATOM 699 C CA . TYR A 1 88 ? 10.258 -1.460 7.752 1.00 63.25 88 TYR A CA 1
ATOM 700 C C . TYR A 1 88 ? 11.028 -2.566 8.476 1.00 63.25 88 TYR A C 1
ATOM 702 O O . TYR A 1 88 ? 12.218 -2.732 8.208 1.00 63.25 88 TYR A O 1
ATOM 710 N N . ARG A 1 89 ? 10.371 -3.381 9.312 1.00 68.19 89 ARG A N 1
ATOM 711 C CA . ARG A 1 89 ? 11.027 -4.541 9.934 1.00 68.19 89 ARG A CA 1
ATOM 712 C C . ARG A 1 89 ? 11.362 -5.642 8.927 1.00 68.19 89 ARG A C 1
ATOM 714 O O . ARG A 1 89 ? 12.428 -6.247 9.021 1.00 68.19 89 ARG A O 1
ATOM 721 N N . ILE A 1 90 ? 10.482 -5.901 7.955 1.00 65.62 90 ILE A N 1
ATOM 722 C CA . ILE A 1 90 ? 10.719 -6.935 6.932 1.00 65.62 90 ILE A CA 1
ATOM 723 C C . ILE A 1 90 ? 11.551 -6.443 5.742 1.00 65.62 90 ILE A C 1
ATOM 725 O O . ILE A 1 90 ? 12.171 -7.258 5.063 1.00 65.62 90 ILE A O 1
ATOM 729 N N . MET A 1 91 ? 11.606 -5.130 5.497 1.00 56.59 91 MET A N 1
ATOM 730 C CA . MET A 1 91 ? 12.355 -4.524 4.389 1.00 56.59 91 MET A CA 1
ATOM 731 C C . MET A 1 91 ? 13.828 -4.948 4.392 1.00 56.59 91 MET A C 1
ATOM 733 O O . MET A 1 91 ? 14.395 -5.180 3.328 1.00 56.59 91 MET A O 1
ATOM 737 N N . TYR A 1 92 ? 14.440 -5.102 5.569 1.00 52.84 92 TYR A N 1
ATOM 738 C CA . TYR A 1 92 ? 15.857 -5.462 5.679 1.00 52.84 92 TYR A CA 1
ATOM 739 C C . TYR A 1 92 ? 16.155 -6.920 5.288 1.00 52.84 92 TYR A C 1
ATOM 741 O O . TYR A 1 92 ? 17.287 -7.240 4.932 1.00 52.84 92 TYR A O 1
ATOM 749 N N . TYR A 1 93 ? 15.147 -7.798 5.315 1.00 47.91 93 TYR A N 1
ATOM 750 C CA . TYR A 1 93 ? 15.264 -9.165 4.796 1.00 47.91 93 TYR A CA 1
ATOM 751 C C . TYR A 1 93 ? 15.136 -9.217 3.265 1.00 47.91 93 TYR A C 1
ATOM 753 O O . TYR A 1 93 ? 15.535 -10.208 2.655 1.00 47.91 93 TYR A O 1
ATOM 761 N N . GLY A 1 94 ? 14.642 -8.136 2.646 1.00 51.31 94 GLY A N 1
ATOM 762 C CA . GLY A 1 94 ? 14.478 -8.003 1.202 1.00 51.31 94 GLY A CA 1
ATOM 763 C C . GLY A 1 94 ? 13.492 -9.006 0.590 1.00 51.31 94 GLY A C 1
ATOM 764 O O . GLY A 1 94 ? 12.863 -9.819 1.267 1.00 51.31 94 GLY A O 1
ATOM 765 N N . GLY A 1 95 ? 13.344 -8.933 -0.731 1.00 64.88 95 GLY A N 1
ATOM 766 C CA . GLY A 1 95 ? 12.602 -9.916 -1.521 1.00 64.88 95 GLY A CA 1
ATOM 767 C C . GLY A 1 95 ? 11.076 -9.819 -1.433 1.00 64.88 95 GLY A C 1
ATOM 768 O O . GLY A 1 95 ? 10.507 -8.810 -0.996 1.00 64.88 95 GLY A O 1
ATOM 769 N N . ALA A 1 96 ? 10.431 -10.912 -1.850 1.00 72.12 96 ALA A N 1
ATOM 770 C CA . ALA A 1 96 ? 8.997 -11.021 -2.112 1.00 72.12 96 ALA A CA 1
ATOM 771 C C . ALA A 1 96 ? 8.108 -10.577 -0.948 1.00 72.12 96 ALA A C 1
ATOM 773 O O . ALA A 1 96 ? 7.081 -9.947 -1.148 1.00 72.12 96 ALA A O 1
ATOM 774 N N . HIS A 1 97 ? 8.512 -10.850 0.294 1.00 72.94 97 HIS A N 1
ATOM 775 C CA . HIS A 1 97 ? 7.685 -10.566 1.469 1.00 72.94 97 HIS A CA 1
ATOM 776 C C . HIS A 1 97 ? 7.492 -9.062 1.690 1.00 72.94 97 HIS A C 1
ATOM 778 O O . HIS A 1 97 ? 6.378 -8.610 1.955 1.00 72.94 97 HIS A O 1
ATOM 784 N N . SER A 1 98 ? 8.567 -8.279 1.554 1.00 69.12 98 SER A N 1
ATOM 785 C CA . SER A 1 98 ? 8.501 -6.818 1.678 1.00 69.12 98 SER A CA 1
ATOM 786 C C . SER A 1 98 ? 7.649 -6.197 0.571 1.00 69.12 98 SER A C 1
ATOM 788 O O . SER A 1 98 ? 6.836 -5.308 0.832 1.00 69.12 98 SER A O 1
ATOM 790 N N . TRP A 1 99 ? 7.784 -6.722 -0.649 1.00 80.25 99 TRP A N 1
ATOM 791 C CA . TRP A 1 99 ? 7.008 -6.306 -1.807 1.00 80.25 99 TRP A CA 1
ATOM 792 C C . TRP A 1 99 ? 5.520 -6.626 -1.630 1.00 80.25 99 TRP A C 1
ATOM 794 O O . TRP A 1 99 ? 4.675 -5.736 -1.693 1.00 80.25 99 TRP A O 1
ATOM 804 N N . ASN A 1 100 ? 5.210 -7.878 -1.297 1.00 87.44 100 ASN A N 1
ATOM 805 C CA . ASN A 1 100 ? 3.849 -8.372 -1.122 1.00 87.44 100 ASN A CA 1
ATOM 806 C C . ASN A 1 100 ? 3.115 -7.615 -0.023 1.00 87.44 100 ASN A C 1
ATOM 808 O O . ASN A 1 100 ? 1.952 -7.267 -0.209 1.00 87.44 100 ASN A O 1
ATOM 812 N N . LEU A 1 101 ? 3.782 -7.306 1.095 1.00 83.94 101 LEU A N 1
ATOM 813 C CA . LEU A 1 101 ? 3.167 -6.512 2.157 1.00 83.94 101 LEU A CA 1
ATOM 814 C C . LEU A 1 101 ? 2.798 -5.106 1.667 1.00 83.94 101 LEU A C 1
ATOM 816 O O . LEU A 1 101 ? 1.710 -4.620 1.970 1.00 83.94 101 LEU A O 1
ATOM 820 N N . ARG A 1 102 ? 3.681 -4.462 0.896 1.00 84.69 102 ARG A N 1
ATOM 821 C CA . ARG A 1 102 ? 3.441 -3.120 0.357 1.00 84.69 102 ARG A CA 1
ATOM 822 C C . ARG A 1 102 ? 2.270 -3.111 -0.626 1.00 84.69 102 ARG A C 1
ATOM 824 O O . ARG A 1 102 ? 1.381 -2.271 -0.496 1.00 84.69 102 ARG A O 1
ATOM 831 N N . ASP A 1 103 ? 2.254 -4.029 -1.587 1.00 91.69 103 ASP A N 1
ATOM 832 C CA . ASP A 1 103 ? 1.198 -4.089 -2.602 1.00 91.69 103 ASP A CA 1
ATOM 833 C C . ASP A 1 103 ? -0.146 -4.544 -2.025 1.00 91.69 103 ASP A C 1
ATOM 835 O O . ASP A 1 103 ? -1.183 -3.990 -2.394 1.00 91.69 103 ASP A O 1
ATOM 839 N N . THR A 1 104 ? -0.132 -5.450 -1.044 1.00 92.31 104 THR A N 1
ATOM 840 C CA . THR A 1 104 ? -1.337 -5.822 -0.285 1.00 92.31 104 THR A CA 1
ATOM 841 C C . THR A 1 104 ? -1.888 -4.623 0.482 1.00 92.31 104 THR A C 1
ATOM 843 O O . THR A 1 104 ? -3.077 -4.338 0.390 1.00 92.31 104 THR A O 1
ATOM 846 N N . HIS A 1 105 ? -1.036 -3.846 1.159 1.00 89.06 105 HIS A N 1
ATOM 847 C CA . HIS A 1 105 ? -1.480 -2.648 1.873 1.00 89.06 105 HIS A CA 1
ATOM 848 C C . HIS A 1 105 ? -2.092 -1.586 0.941 1.00 89.06 105 HIS A C 1
ATOM 850 O O . HIS A 1 105 ? -3.108 -0.971 1.276 1.00 89.06 105 HIS A 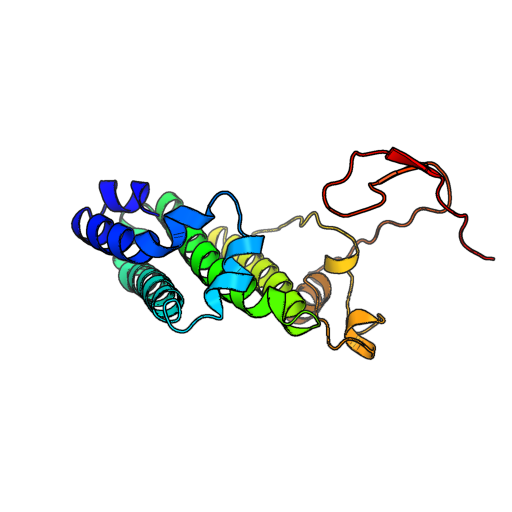O 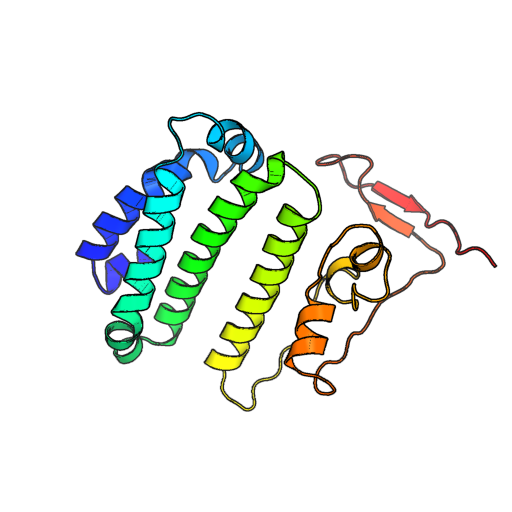1
ATOM 856 N N . MET A 1 106 ? -1.506 -1.369 -0.245 1.00 93.25 106 MET A N 1
ATOM 857 C CA . MET A 1 106 ? -2.088 -0.468 -1.252 1.00 93.25 106 MET A CA 1
ATOM 858 C C . MET A 1 106 ? -3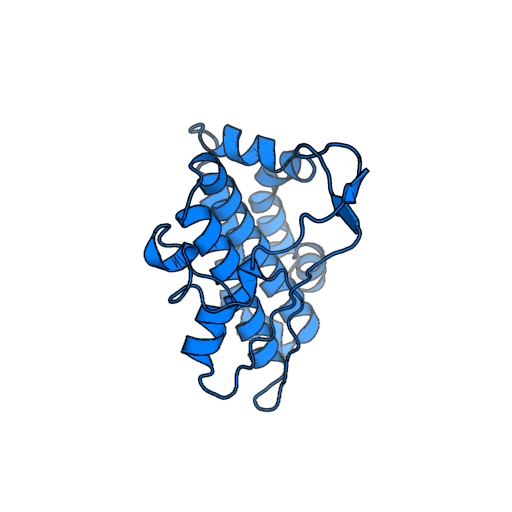.473 -0.946 -1.703 1.00 93.25 106 MET A C 1
ATOM 860 O O . MET A 1 106 ? -4.381 -0.130 -1.863 1.00 93.25 106 MET A O 1
ATOM 864 N N . PHE A 1 107 ? -3.645 -2.258 -1.868 1.00 96.50 107 PHE A N 1
ATOM 865 C CA . PHE A 1 107 ? -4.918 -2.859 -2.246 1.00 96.50 107 PHE A CA 1
ATOM 866 C C . PHE A 1 107 ? -5.975 -2.743 -1.139 1.00 96.50 107 PHE A C 1
ATOM 868 O O . PHE A 1 107 ? -7.067 -2.243 -1.399 1.00 96.50 107 PHE A O 1
ATOM 875 N N . GLU A 1 108 ? -5.638 -3.085 0.105 1.00 92.81 108 GLU A N 1
ATOM 876 C CA . GLU A 1 108 ? -6.531 -2.912 1.261 1.00 92.81 108 GLU A CA 1
ATOM 877 C C . GLU A 1 108 ? -6.951 -1.443 1.428 1.00 92.81 108 GLU A C 1
ATOM 879 O O . GLU A 1 108 ? -8.102 -1.134 1.735 1.00 92.81 108 GLU A O 1
ATOM 884 N N . THR A 1 109 ? -6.029 -0.505 1.192 1.00 90.75 109 THR A N 1
ATOM 885 C CA . THR A 1 109 ? -6.334 0.933 1.217 1.00 90.75 109 THR A CA 1
ATOM 886 C C . THR A 1 109 ? -7.361 1.300 0.145 1.00 90.75 109 THR A C 1
ATOM 888 O O . THR A 1 109 ? -8.313 2.026 0.435 1.00 90.75 109 THR A O 1
ATOM 891 N N . LEU A 1 110 ? -7.207 0.783 -1.078 1.00 94.88 110 LEU A N 1
ATOM 892 C CA . LEU A 1 110 ? -8.175 0.979 -2.156 1.00 94.88 110 LEU A CA 1
ATOM 893 C C . LEU A 1 110 ? -9.555 0.411 -1.793 1.00 94.88 110 LEU A C 1
ATOM 895 O O . LEU A 1 110 ? -10.552 1.107 -1.988 1.00 94.88 110 LEU A O 1
ATOM 899 N N . GLU A 1 111 ? -9.620 -0.809 -1.252 1.00 94.19 111 GLU A N 1
ATOM 900 C CA . GLU A 1 111 ? -10.884 -1.427 -0.829 1.00 94.19 111 GLU A CA 1
ATOM 901 C C . GLU A 1 111 ? -11.602 -0.559 0.203 1.00 94.19 111 GLU A C 1
ATOM 903 O O . GLU A 1 111 ? -12.761 -0.197 0.003 1.00 94.19 111 GLU A O 1
ATOM 908 N N . HIS A 1 112 ? -10.895 -0.115 1.243 1.00 88.06 112 HIS A N 1
ATOM 909 C CA . HIS A 1 112 ? -11.502 0.737 2.258 1.00 88.06 112 HIS A CA 1
ATOM 910 C C . HIS A 1 112 ? -11.990 2.087 1.710 1.00 88.06 112 HIS A C 1
ATOM 912 O O . HIS A 1 112 ? -12.998 2.615 2.182 1.00 88.06 112 HIS A O 1
ATOM 918 N N . LEU A 1 113 ? -11.279 2.676 0.741 1.00 90.12 113 LEU A N 1
ATOM 919 C CA . LEU A 1 113 ? -11.701 3.926 0.105 1.00 90.12 113 LEU A CA 1
ATOM 920 C C . LEU A 1 113 ? -12.971 3.731 -0.729 1.00 90.12 113 LEU A C 1
ATOM 922 O O . LEU A 1 113 ? -13.854 4.588 -0.697 1.00 90.12 113 LEU A O 1
ATOM 926 N N . LEU A 1 114 ? -13.079 2.616 -1.454 1.00 93.12 114 LEU A N 1
ATOM 927 C CA . LEU A 1 114 ? -14.280 2.272 -2.214 1.00 93.12 114 LEU A CA 1
ATOM 928 C C . LEU A 1 114 ? -15.467 2.012 -1.278 1.00 93.12 114 LEU A C 1
ATOM 930 O O . LEU A 1 114 ? -16.528 2.603 -1.468 1.00 93.12 114 LEU A O 1
ATOM 934 N N . GLU A 1 115 ? -15.273 1.218 -0.222 1.00 89.56 115 GLU A N 1
ATOM 935 C CA . GLU A 1 115 ? -16.298 0.938 0.793 1.00 89.56 115 GLU A CA 1
ATOM 936 C C . GLU A 1 115 ? -16.820 2.219 1.451 1.00 89.56 115 GLU A C 1
ATOM 938 O O . GLU A 1 115 ? -18.030 2.431 1.534 1.00 89.56 115 GLU A O 1
ATOM 943 N N . ALA A 1 116 ? -15.919 3.118 1.857 1.00 83.69 1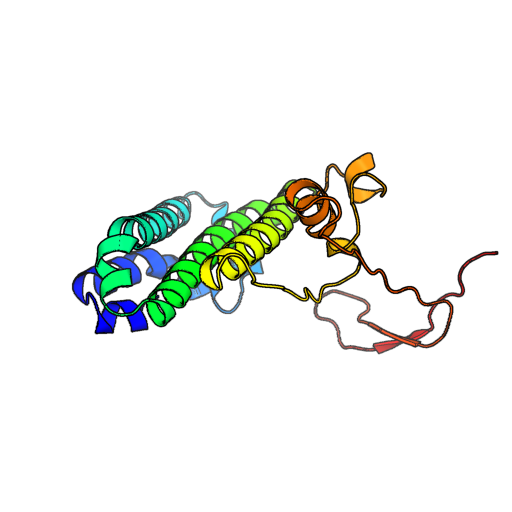16 ALA A N 1
ATOM 944 C CA . ALA A 1 116 ? -16.285 4.377 2.500 1.00 83.69 116 ALA A CA 1
ATOM 945 C C . ALA A 1 116 ? -17.044 5.346 1.577 1.00 83.69 116 ALA A C 1
ATOM 947 O O . ALA A 1 116 ? -17.784 6.208 2.052 1.00 83.69 116 ALA A O 1
ATOM 948 N N . ARG A 1 117 ? -16.853 5.240 0.257 1.00 88.00 117 ARG A N 1
ATOM 949 C CA . ARG A 1 117 ? -17.571 6.044 -0.746 1.00 88.00 117 ARG A CA 1
ATOM 950 C C . ARG A 1 117 ? -18.884 5.395 -1.195 1.00 88.00 117 ARG A C 1
ATOM 952 O O . ARG A 1 117 ? -19.701 6.070 -1.820 1.00 88.00 117 ARG A O 1
ATOM 959 N N . GLY A 1 118 ? -19.115 4.136 -0.827 1.00 89.06 118 GLY A N 1
ATOM 960 C CA . GLY A 1 118 ? -20.354 3.404 -1.063 1.00 89.06 118 GLY A CA 1
ATOM 961 C C . GLY A 1 118 ? -20.358 2.569 -2.352 1.00 89.06 118 GLY A C 1
ATOM 962 O O . GLY A 1 118 ? -19.418 2.607 -3.143 1.00 89.06 118 GLY A O 1
ATOM 963 N N . PRO A 1 119 ? -21.446 1.820 -2.608 1.00 89.94 119 PRO A N 1
ATOM 964 C CA . PRO A 1 119 ? -21.481 0.745 -3.609 1.00 89.94 119 PRO A CA 1
ATOM 965 C C . PRO A 1 119 ? -21.323 1.205 -5.066 1.00 89.94 119 PRO A C 1
ATOM 967 O O . PRO A 1 119 ? -21.000 0.397 -5.926 1.00 89.94 119 PRO A O 1
ATOM 970 N N . ASN A 1 120 ? -21.539 2.492 -5.350 1.00 92.50 120 ASN A N 1
ATOM 971 C CA . ASN A 1 120 ? -21.394 3.067 -6.693 1.00 92.50 120 ASN A CA 1
ATOM 972 C C . ASN A 1 120 ? -20.055 3.801 -6.886 1.00 92.50 120 ASN A C 1
ATOM 974 O O . ASN A 1 120 ? -19.874 4.504 -7.885 1.00 92.50 120 ASN A O 1
ATOM 978 N N . ALA A 1 121 ? -19.143 3.707 -5.915 1.00 95.56 121 ALA A N 1
ATOM 979 C CA . ALA A 1 121 ? -17.849 4.359 -5.984 1.00 95.56 121 ALA A CA 1
ATOM 980 C C . ALA A 1 121 ? -16.995 3.786 -7.120 1.00 95.56 121 ALA A C 1
ATOM 982 O O . ALA A 1 121 ? -17.010 2.593 -7.412 1.00 95.56 121 ALA A O 1
ATOM 983 N N . LYS A 1 122 ? -16.211 4.661 -7.747 1.00 96.19 122 LYS A N 1
ATOM 984 C CA . LYS A 1 122 ? -15.201 4.299 -8.741 1.00 96.19 122 LYS A CA 1
ATOM 985 C C . LYS A 1 122 ? -13.877 4.921 -8.333 1.00 96.19 122 LYS A C 1
ATOM 987 O O . LYS A 1 122 ? -13.861 6.004 -7.747 1.00 96.19 122 LYS A O 1
ATOM 992 N N . ALA A 1 123 ? -12.782 4.261 -8.680 1.00 96.12 123 ALA A N 1
ATOM 993 C CA . ALA A 1 123 ? -11.439 4.746 -8.409 1.00 96.12 123 ALA A CA 1
ATOM 994 C C . ALA A 1 123 ? -10.584 4.716 -9.676 1.00 96.12 123 ALA A C 1
ATOM 996 O O . ALA A 1 123 ? -10.708 3.821 -10.510 1.00 96.12 123 ALA A O 1
ATOM 997 N N . VAL A 1 124 ? -9.691 5.697 -9.786 1.00 97.19 124 VAL A N 1
ATOM 998 C CA . VAL A 1 124 ? -8.563 5.672 -10.717 1.00 97.19 124 VAL A CA 1
ATOM 999 C C . VAL A 1 124 ? -7.312 5.581 -9.865 1.00 97.19 124 VAL A C 1
ATOM 1001 O O . VAL A 1 124 ? -7.039 6.482 -9.073 1.00 97.19 124 VAL A O 1
ATOM 1004 N N . VAL A 1 125 ? -6.570 4.488 -10.013 1.00 96.25 125 VAL A N 1
ATOM 1005 C CA . VAL A 1 125 ? -5.315 4.296 -9.291 1.00 96.25 125 VAL A CA 1
ATOM 1006 C C . VAL A 1 125 ? -4.157 4.630 -10.212 1.00 96.25 125 VAL A C 1
ATOM 1008 O O . VAL A 1 125 ? -3.957 3.984 -11.238 1.00 96.25 125 VAL A O 1
ATOM 1011 N N . TRP A 1 126 ? -3.392 5.646 -9.829 1.00 96.19 126 TRP A N 1
ATOM 1012 C CA . TRP A 1 126 ? -2.179 6.035 -10.528 1.00 96.19 126 TRP A CA 1
ATOM 1013 C C . TRP A 1 126 ? -0.964 5.456 -9.809 1.00 96.19 126 TRP A C 1
ATOM 1015 O O . TRP A 1 126 ? -0.620 5.889 -8.710 1.00 96.19 126 TRP A O 1
ATOM 1025 N N . ALA A 1 127 ? -0.307 4.483 -10.431 1.00 94.56 127 ALA A N 1
ATOM 1026 C CA . ALA A 1 127 ? 0.901 3.866 -9.903 1.00 94.56 127 ALA A CA 1
ATOM 1027 C C . ALA A 1 127 ? 1.820 3.404 -11.041 1.00 94.56 127 ALA A C 1
ATOM 1029 O O . ALA A 1 127 ? 1.423 3.339 -12.203 1.00 94.56 127 ALA A O 1
ATOM 1030 N N . HIS A 1 128 ? 3.071 3.099 -10.700 1.00 92.94 128 HIS A N 1
ATOM 1031 C CA . HIS A 1 128 ? 4.044 2.576 -11.656 1.00 92.94 128 HIS A CA 1
ATOM 1032 C C . HIS A 1 128 ? 3.603 1.207 -12.214 1.00 92.94 128 HIS A C 1
ATOM 1034 O O . HIS A 1 128 ? 2.945 0.437 -11.513 1.00 92.94 128 HIS A O 1
ATOM 1040 N N . ASN A 1 129 ? 4.017 0.865 -13.442 1.00 91.50 129 ASN A N 1
ATOM 1041 C CA . ASN A 1 129 ? 3.645 -0.387 -14.127 1.00 91.50 129 ASN A CA 1
ATOM 1042 C C . ASN A 1 129 ? 3.877 -1.655 -13.293 1.00 91.50 129 ASN A C 1
ATOM 1044 O O . ASN A 1 129 ? 3.095 -2.599 -13.379 1.00 91.50 129 ASN A O 1
ATOM 1048 N N . SER A 1 130 ? 4.931 -1.663 -12.472 1.00 89.69 130 SER A N 1
ATOM 1049 C CA . SER A 1 130 ? 5.244 -2.767 -11.553 1.00 89.69 130 SER A CA 1
ATOM 1050 C C . SER A 1 130 ? 4.095 -3.085 -10.590 1.00 89.69 130 SER A C 1
ATOM 1052 O O . SER A 1 130 ? 3.918 -4.239 -10.217 1.00 89.69 130 SER A O 1
ATOM 1054 N N . HIS A 1 131 ? 3.282 -2.089 -10.236 1.00 95.06 131 HIS A N 1
ATOM 1055 C CA . HIS A 1 131 ? 2.143 -2.252 -9.337 1.00 95.06 131 HIS A CA 1
ATOM 1056 C C . HIS A 1 131 ? 0.835 -2.553 -10.075 1.00 95.06 131 HIS A C 1
ATOM 1058 O O . HIS A 1 131 ? -0.008 -3.243 -9.525 1.00 95.06 131 HIS A O 1
ATOM 1064 N N . ILE A 1 132 ? 0.636 -2.062 -11.303 1.00 94.06 132 ILE A N 1
ATOM 1065 C CA . ILE A 1 132 ? -0.685 -2.088 -11.969 1.00 94.06 132 ILE A CA 1
ATOM 1066 C C . ILE A 1 132 ? -0.887 -3.222 -12.986 1.00 94.06 132 ILE A C 1
ATOM 1068 O O . ILE A 1 132 ? -2.003 -3.400 -13.468 1.00 94.06 132 ILE A O 1
ATOM 1072 N N . GLY A 1 133 ? 0.158 -3.978 -13.343 1.00 92.56 133 GLY A N 1
ATOM 1073 C CA . GLY A 1 133 ? 0.018 -5.188 -14.170 1.00 92.56 133 GLY A CA 1
ATOM 1074 C C . GLY A 1 133 ? -0.635 -6.351 -13.411 1.00 92.56 133 GLY A C 1
ATOM 1075 O O . GLY A 1 133 ? -0.930 -6.221 -12.232 1.00 92.56 133 GLY A O 1
ATOM 1076 N N . ASP A 1 134 ? -0.812 -7.510 -14.047 1.00 95.56 134 ASP A N 1
ATOM 1077 C CA . ASP A 1 134 ? -1.197 -8.751 -13.352 1.00 95.56 134 ASP A CA 1
ATOM 1078 C C . ASP A 1 134 ? 0.048 -9.627 -13.158 1.00 95.56 134 ASP A C 1
ATOM 1080 O O . ASP A 1 134 ? 0.524 -10.260 -14.106 1.00 95.56 134 ASP A O 1
ATOM 1084 N N . ALA A 1 135 ? 0.609 -9.612 -11.944 1.00 94.88 135 ALA A N 1
ATOM 1085 C CA . ALA A 1 135 ? 1.886 -10.260 -11.642 1.00 94.88 135 ALA A CA 1
ATOM 1086 C C . ALA A 1 135 ? 1.899 -11.777 -11.899 1.00 94.88 135 ALA A C 1
ATOM 1088 O O . ALA A 1 135 ? 2.965 -12.317 -12.197 1.00 94.88 135 ALA A O 1
ATOM 1089 N N . ARG A 1 136 ? 0.741 -12.456 -11.922 1.00 95.25 136 ARG A N 1
ATOM 1090 C CA . ARG A 1 136 ? 0.634 -13.889 -12.284 1.00 95.25 136 ARG A CA 1
ATOM 1091 C C . ARG A 1 136 ? 1.192 -14.203 -13.672 1.00 95.25 136 ARG A C 1
ATOM 1093 O O . ARG A 1 136 ? 1.545 -15.347 -13.941 1.00 95.25 136 ARG A O 1
ATOM 1100 N N . TYR A 1 137 ? 1.242 -13.202 -14.548 1.00 94.06 137 TYR A N 1
ATOM 1101 C CA . TYR A 1 137 ? 1.699 -13.325 -15.932 1.00 94.06 137 TYR A CA 1
ATOM 1102 C C . TYR A 1 137 ? 3.038 -12.622 -16.185 1.00 94.06 137 TYR A C 1
ATOM 1104 O O . TYR A 1 137 ? 3.408 -12.395 -17.336 1.00 94.06 137 TYR A O 1
ATOM 1112 N N . THR A 1 138 ? 3.768 -12.252 -15.132 1.00 89.75 138 THR A N 1
ATOM 1113 C CA . THR A 1 138 ? 5.082 -11.610 -15.239 1.00 89.75 138 THR A CA 1
ATOM 1114 C C . THR A 1 138 ? 6.129 -12.381 -14.440 1.00 89.75 138 THR A C 1
ATOM 1116 O O . THR A 1 138 ? 5.818 -13.294 -13.677 1.00 89.75 138 THR A O 1
ATOM 1119 N N . GLU A 1 139 ? 7.399 -12.005 -14.596 1.00 86.50 139 GLU A N 1
ATOM 1120 C CA . GLU A 1 139 ? 8.493 -12.562 -13.791 1.00 86.50 139 GLU A CA 1
ATOM 1121 C C . GLU A 1 139 ? 8.254 -12.387 -12.280 1.00 86.50 139 GLU A C 1
ATOM 1123 O O . GLU A 1 139 ? 8.663 -13.247 -11.502 1.00 86.50 139 GLU A O 1
ATOM 1128 N N . MET A 1 140 ? 7.553 -11.318 -11.874 1.00 88.62 140 MET A N 1
ATOM 1129 C CA . MET A 1 140 ? 7.220 -11.049 -10.472 1.00 88.62 140 MET A CA 1
ATOM 1130 C C . MET A 1 140 ? 6.488 -12.241 -9.845 1.00 88.62 140 MET A C 1
ATOM 1132 O O . MET A 1 140 ? 6.986 -12.829 -8.890 1.00 88.62 140 MET A O 1
ATOM 1136 N N . GLY A 1 141 ? 5.367 -12.674 -10.427 1.00 88.31 141 GLY A N 1
ATOM 1137 C CA . GLY A 1 141 ? 4.617 -13.810 -9.890 1.00 88.31 141 GLY A CA 1
ATOM 1138 C C . GLY A 1 141 ? 5.250 -15.164 -10.210 1.00 88.31 141 GLY A C 1
ATOM 1139 O O . GLY A 1 141 ? 5.205 -16.065 -9.381 1.00 88.31 141 GLY A O 1
ATOM 1140 N N . ILE A 1 142 ? 5.856 -15.328 -11.393 1.00 90.12 142 ILE A N 1
ATOM 1141 C CA . ILE A 1 142 ? 6.365 -16.637 -11.847 1.00 90.12 142 ILE A CA 1
ATOM 1142 C C . ILE A 1 142 ? 7.666 -17.032 -11.137 1.00 90.12 142 ILE A C 1
ATOM 1144 O O . ILE A 1 142 ? 7.869 -18.206 -10.834 1.00 90.12 142 ILE A O 1
ATOM 1148 N N . VAL A 1 143 ? 8.570 -16.074 -10.922 1.00 84.25 143 VAL A N 1
ATOM 1149 C CA . VAL A 1 143 ? 9.935 -16.343 -10.442 1.00 84.25 143 VAL A CA 1
ATOM 1150 C C . VAL A 1 143 ? 10.158 -15.787 -9.043 1.00 84.25 143 VAL A C 1
ATOM 1152 O O . VAL A 1 143 ? 10.890 -16.390 -8.260 1.00 84.25 143 VAL A O 1
ATOM 1155 N N . ARG A 1 144 ? 9.559 -14.635 -8.727 1.00 79.19 144 ARG A N 1
ATOM 1156 C CA . ARG A 1 144 ? 9.869 -13.890 -7.500 1.00 79.19 144 ARG A CA 1
ATOM 1157 C C . ARG A 1 144 ? 8.845 -14.082 -6.390 1.00 79.19 144 ARG A C 1
ATOM 1159 O O . ARG A 1 144 ? 9.086 -13.573 -5.307 1.00 79.19 144 ARG A O 1
ATOM 1166 N N . ASP A 1 145 ? 7.752 -14.810 -6.636 1.00 88.06 145 ASP A N 1
ATOM 1167 C CA . ASP A 1 145 ? 6.628 -14.961 -5.694 1.00 88.06 145 ASP A CA 1
ATOM 1168 C C . ASP A 1 145 ? 6.061 -13.598 -5.236 1.00 88.06 145 ASP A C 1
ATOM 1170 O O . ASP A 1 145 ? 5.595 -13.413 -4.111 1.00 88.06 145 ASP A O 1
ATOM 1174 N N . GLU A 1 146 ? 6.154 -12.603 -6.121 1.00 89.56 146 GLU A N 1
ATOM 1175 C CA . GLU A 1 146 ? 5.711 -11.234 -5.895 1.00 89.56 146 GLU A CA 1
ATOM 1176 C C . GLU A 1 146 ? 4.285 -11.046 -6.428 1.00 89.56 146 GLU A C 1
ATOM 1178 O O . GLU A 1 146 ? 4.002 -11.304 -7.600 1.00 89.56 146 GLU A O 1
ATOM 1183 N N . VAL A 1 147 ? 3.388 -10.539 -5.583 1.00 95.12 147 VAL A N 1
ATOM 1184 C CA . VAL A 1 147 ? 2.063 -10.054 -5.984 1.00 95.12 147 VAL A CA 1
ATOM 1185 C C . VAL A 1 147 ? 2.123 -8.563 -6.276 1.00 95.12 147 VAL A C 1
ATOM 1187 O O . VAL A 1 147 ? 3.006 -7.850 -5.800 1.00 95.12 147 VAL A O 1
ATOM 1190 N N . ASN A 1 148 ? 1.153 -8.059 -7.029 1.00 94.81 148 ASN A N 1
ATOM 1191 C CA . ASN A 1 148 ? 1.008 -6.625 -7.207 1.00 94.81 148 ASN A CA 1
ATOM 1192 C C . ASN A 1 148 ? -0.447 -6.161 -7.126 1.00 94.81 148 ASN A C 1
ATOM 1194 O O . ASN A 1 148 ? -1.388 -6.954 -7.221 1.00 94.81 148 ASN A O 1
ATOM 1198 N N . LEU A 1 149 ? -0.623 -4.856 -6.942 1.00 96.69 149 LEU A N 1
ATOM 1199 C CA . LEU A 1 149 ? -1.934 -4.226 -6.807 1.00 96.69 149 LEU A CA 1
ATOM 1200 C C . LEU A 1 149 ? -2.887 -4.577 -7.963 1.00 96.69 149 LEU A C 1
ATOM 1202 O O . LEU A 1 149 ? -4.055 -4.875 -7.730 1.00 96.69 149 LEU A O 1
ATOM 1206 N N . GLY A 1 150 ? -2.402 -4.579 -9.204 1.00 97.38 150 GLY A N 1
ATOM 1207 C CA . GLY A 1 150 ? -3.202 -4.892 -10.386 1.00 97.38 150 GLY A CA 1
ATOM 1208 C C . GLY A 1 150 ? -3.708 -6.335 -10.394 1.00 97.38 150 GLY A C 1
ATOM 1209 O O . GLY A 1 150 ? -4.886 -6.556 -10.688 1.00 97.38 150 GLY A O 1
ATOM 1210 N N . GLN A 1 151 ? -2.878 -7.304 -9.991 1.00 97.31 151 GLN A N 1
ATOM 1211 C CA . GLN A 1 151 ? -3.310 -8.686 -9.767 1.00 97.31 151 GLN A CA 1
ATOM 1212 C C . GLN A 1 151 ? -4.418 -8.753 -8.712 1.00 97.31 151 GLN A C 1
ATOM 1214 O O . GLN A 1 151 ? -5.452 -9.370 -8.968 1.00 97.31 151 GLN A O 1
ATOM 1219 N N . LEU A 1 152 ? -4.223 -8.125 -7.548 1.00 98.00 152 LEU A N 1
ATOM 1220 C CA . LEU A 1 152 ? -5.203 -8.156 -6.455 1.00 98.00 152 LEU A CA 1
ATOM 1221 C C . LEU A 1 152 ? -6.537 -7.530 -6.891 1.00 98.00 152 LEU A C 1
ATOM 1223 O O . LEU A 1 152 ? -7.596 -8.134 -6.714 1.00 98.00 152 LEU A O 1
ATOM 1227 N N . CYS A 1 153 ? -6.488 -6.390 -7.586 1.00 97.81 153 CYS A N 1
ATOM 1228 C CA . CYS A 1 153 ? -7.657 -5.762 -8.200 1.00 97.81 153 CYS A CA 1
ATOM 1229 C C . CYS A 1 153 ? -8.358 -6.689 -9.200 1.00 97.81 153 CYS A C 1
ATOM 1231 O O . CYS A 1 153 ? -9.579 -6.829 -9.151 1.00 97.81 153 CYS A O 1
ATOM 1233 N N . ARG A 1 154 ? -7.613 -7.351 -10.096 1.00 97.38 154 ARG A N 1
ATOM 1234 C CA . ARG A 1 154 ? -8.190 -8.292 -11.069 1.00 97.38 154 ARG A CA 1
ATOM 1235 C C . ARG A 1 154 ? -8.845 -9.487 -10.381 1.00 97.38 154 ARG A C 1
ATOM 1237 O O . ARG A 1 154 ? -9.911 -9.915 -10.809 1.00 97.38 154 ARG A O 1
ATOM 1244 N N . GLN A 1 155 ? -8.227 -10.024 -9.332 1.00 97.31 155 GLN A N 1
ATOM 1245 C CA . GLN A 1 155 ? -8.765 -11.155 -8.574 1.00 97.31 155 GLN A CA 1
ATOM 1246 C C . GLN A 1 155 ? -10.033 -10.775 -7.800 1.00 97.31 155 GLN A C 1
ATOM 1248 O O . GLN A 1 155 ? -10.965 -11.573 -7.736 1.00 97.31 155 GLN A O 1
ATOM 1253 N N . ARG A 1 156 ? -10.086 -9.560 -7.243 1.00 96.81 156 ARG A N 1
ATOM 1254 C CA . ARG A 1 156 ? -11.208 -9.078 -6.430 1.00 96.81 156 ARG A CA 1
ATOM 1255 C C . ARG A 1 156 ? -12.400 -8.575 -7.237 1.00 96.81 156 ARG A C 1
ATOM 1257 O O . ARG A 1 156 ? -13.538 -8.830 -6.846 1.00 96.81 156 ARG A O 1
ATOM 1264 N N . PHE A 1 157 ? -12.135 -7.805 -8.289 1.00 95.81 157 PHE A N 1
ATOM 1265 C CA . PHE A 1 157 ? -13.150 -7.074 -9.056 1.00 95.81 157 PHE A CA 1
ATOM 1266 C C . PHE A 1 157 ? -13.416 -7.695 -10.434 1.00 95.81 157 PHE A C 1
ATOM 1268 O O . PHE A 1 157 ? -14.299 -7.237 -11.153 1.00 95.81 157 PHE A O 1
ATOM 1275 N N . GLY A 1 158 ? -12.672 -8.735 -10.827 1.00 96.62 158 GLY A N 1
ATOM 1276 C CA . GLY A 1 158 ? -12.886 -9.430 -12.094 1.00 96.62 158 GLY A CA 1
ATOM 1277 C C . GLY A 1 158 ? -12.820 -8.473 -13.283 1.00 96.62 158 GLY A C 1
ATOM 1278 O O . GLY A 1 158 ? -11.850 -7.729 -13.434 1.00 96.62 158 GLY A O 1
ATOM 1279 N N . ASP A 1 159 ? -13.856 -8.485 -14.119 1.00 96.44 159 ASP A N 1
ATOM 1280 C CA . ASP A 1 159 ? -13.957 -7.653 -15.325 1.00 96.44 159 ASP A CA 1
ATOM 1281 C C . ASP A 1 159 ? -14.258 -6.174 -15.036 1.00 96.44 159 ASP A C 1
ATOM 1283 O O . ASP A 1 159 ? -14.089 -5.332 -15.917 1.00 96.44 159 ASP A O 1
ATOM 1287 N N . GLU A 1 160 ? -14.629 -5.825 -13.801 1.00 96.00 160 GLU A N 1
ATOM 1288 C CA . GLU A 1 160 ? -14.836 -4.429 -13.394 1.00 96.00 160 GLU A CA 1
ATOM 1289 C C . GLU A 1 160 ? -13.509 -3.670 -13.210 1.00 96.00 160 GLU A C 1
ATOM 1291 O O . GLU A 1 160 ? -13.490 -2.438 -13.181 1.00 96.00 160 GLU A O 1
ATOM 1296 N N . ALA A 1 161 ? -12.379 -4.385 -13.137 1.00 97.00 161 ALA A N 1
ATOM 1297 C CA . ALA A 1 161 ? -11.048 -3.792 -13.141 1.00 97.00 161 ALA A CA 1
ATOM 1298 C C . ALA A 1 161 ? -10.494 -3.642 -14.569 1.00 97.00 161 ALA A C 1
ATOM 1300 O O . ALA A 1 161 ? -10.422 -4.600 -15.343 1.00 97.00 161 ALA A O 1
ATOM 1301 N N . ALA A 1 162 ? -9.987 -2.454 -14.897 1.00 97.25 162 ALA A N 1
ATOM 1302 C CA . ALA A 1 162 ? -9.180 -2.216 -16.092 1.00 97.25 162 ALA A CA 1
ATOM 1303 C C . ALA A 1 162 ? -7.724 -1.945 -15.686 1.00 97.25 162 ALA A C 1
ATOM 1305 O O . ALA A 1 162 ? -7.460 -1.052 -14.884 1.00 97.25 162 ALA A O 1
ATOM 1306 N N . LEU A 1 163 ? -6.784 -2.712 -16.245 1.00 96.62 163 LEU A N 1
ATOM 1307 C CA . LEU A 1 163 ? -5.347 -2.553 -16.003 1.00 96.62 163 LEU A CA 1
ATOM 1308 C C . LEU A 1 163 ? -4.718 -1.915 -17.243 1.00 96.62 163 LEU A C 1
ATOM 1310 O O . LEU A 1 163 ? -4.723 -2.522 -18.314 1.00 96.62 163 LEU A O 1
ATOM 1314 N N . ILE A 1 164 ? -4.216 -0.687 -17.116 1.00 95.75 164 ILE A N 1
ATOM 1315 C CA . ILE A 1 164 ? -3.729 0.111 -18.250 1.00 95.75 164 ILE A CA 1
ATOM 1316 C C . ILE A 1 164 ? -2.232 0.363 -18.077 1.00 95.75 164 ILE A C 1
ATOM 1318 O O . ILE A 1 164 ? -1.830 1.239 -17.319 1.00 95.75 164 ILE A O 1
ATOM 1322 N N . GLY A 1 165 ? -1.406 -0.410 -18.782 1.00 92.75 165 GLY A N 1
ATOM 1323 C CA . GLY A 1 165 ? 0.047 -0.238 -18.790 1.00 92.75 165 GLY A CA 1
ATOM 1324 C C . GLY A 1 165 ? 0.513 0.807 -19.806 1.00 92.75 165 GLY A C 1
ATOM 1325 O O . GLY A 1 165 ? -0.070 0.953 -20.879 1.00 92.75 165 GLY A O 1
ATOM 1326 N N . LEU A 1 166 ? 1.602 1.505 -19.480 1.00 92.38 166 LEU A N 1
ATOM 1327 C CA . LEU A 1 166 ? 2.235 2.495 -20.358 1.00 92.38 166 LEU A CA 1
ATOM 1328 C C . LEU A 1 166 ? 3.616 2.002 -20.791 1.00 92.38 166 LEU A C 1
ATOM 1330 O O . LEU A 1 166 ? 4.468 1.734 -19.950 1.00 92.38 166 LEU A O 1
ATOM 1334 N N . SER A 1 167 ? 3.878 1.912 -22.090 1.00 90.31 167 SER A N 1
ATOM 1335 C CA . SER A 1 167 ? 5.198 1.546 -22.620 1.00 90.31 167 SER A CA 1
ATOM 1336 C C . SER A 1 167 ? 5.804 2.687 -23.424 1.00 90.31 167 SER A C 1
ATOM 1338 O O . SER A 1 167 ? 5.084 3.420 -24.099 1.00 90.31 167 SER A O 1
ATOM 1340 N N . THR A 1 168 ? 7.132 2.794 -23.417 1.00 91.81 168 THR A N 1
ATOM 1341 C CA . THR A 1 168 ? 7.868 3.713 -24.290 1.00 91.81 168 THR A CA 1
ATOM 1342 C C . THR A 1 168 ? 8.921 2.956 -25.088 1.00 91.81 168 THR A C 1
ATOM 1344 O O . THR A 1 168 ? 9.546 2.030 -24.575 1.00 91.81 168 THR A O 1
ATOM 1347 N N . HIS A 1 169 ? 9.104 3.339 -26.350 1.00 92.19 169 HIS A N 1
ATOM 1348 C CA . HIS A 1 169 ? 10.115 2.749 -27.226 1.00 92.19 169 HIS A CA 1
ATOM 1349 C C . HIS A 1 169 ? 11.411 3.565 -27.219 1.00 92.19 169 HIS A C 1
ATOM 1351 O O . HIS A 1 169 ? 12.498 3.009 -27.163 1.00 92.19 169 HIS A O 1
ATOM 1357 N N . SER A 1 170 ? 11.317 4.891 -27.277 1.00 94.88 170 SER A N 1
ATOM 1358 C CA . SER A 1 170 ? 12.468 5.775 -27.467 1.00 94.88 170 SER A CA 1
ATOM 1359 C C . SER A 1 170 ? 12.243 7.123 -26.793 1.00 94.88 170 SER A 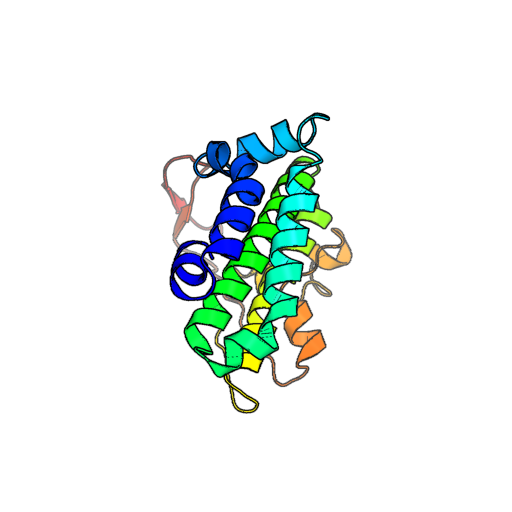C 1
ATOM 1361 O O . SER A 1 170 ? 11.108 7.483 -26.497 1.00 94.88 170 SER A O 1
ATOM 1363 N N . GLY A 1 171 ? 13.314 7.896 -26.615 1.00 94.81 171 GLY A N 1
ATOM 1364 C CA . GLY A 1 171 ? 13.263 9.239 -26.040 1.00 94.81 171 GLY A CA 1
ATOM 1365 C C . GLY A 1 171 ? 14.213 9.373 -24.859 1.00 94.81 171 GLY A C 1
ATOM 1366 O O . GLY A 1 171 ? 15.265 8.724 -24.820 1.00 94.81 171 GLY A O 1
ATOM 1367 N N . THR A 1 172 ? 13.843 10.216 -23.904 1.00 96.56 172 THR A N 1
ATOM 1368 C CA . THR A 1 172 ? 14.587 10.436 -22.664 1.00 96.56 172 THR A CA 1
ATOM 1369 C C . THR A 1 172 ? 13.673 10.307 -21.450 1.00 96.56 172 THR A C 1
ATOM 1371 O O . THR A 1 172 ? 12.463 10.501 -21.545 1.00 96.56 172 THR A O 1
ATOM 1374 N N . VAL A 1 173 ? 14.259 9.955 -20.309 1.00 94.88 173 VAL A N 1
ATOM 1375 C CA . VAL A 1 173 ? 13.587 9.836 -19.010 1.00 94.88 173 VAL A CA 1
ATOM 1376 C C . VAL A 1 173 ? 14.401 10.553 -17.941 1.00 94.88 173 VAL A C 1
ATOM 1378 O O . VAL A 1 173 ? 15.624 10.626 -18.045 1.00 94.88 173 VAL A O 1
ATOM 1381 N N . ALA A 1 174 ? 13.729 11.063 -16.912 1.00 95.44 174 ALA A N 1
ATOM 1382 C CA . ALA A 1 174 ? 14.377 11.525 -15.691 1.00 95.44 174 ALA A CA 1
ATOM 1383 C C . ALA A 1 174 ? 14.618 10.317 -14.772 1.00 95.44 174 ALA A C 1
ATOM 1385 O O . ALA A 1 174 ? 13.662 9.639 -14.395 1.00 95.44 174 ALA A O 1
ATOM 1386 N N . ALA A 1 175 ? 15.877 10.018 -14.452 1.00 90.19 175 ALA A N 1
ATOM 1387 C CA . ALA A 1 175 ? 16.254 8.888 -13.606 1.00 90.19 175 ALA A CA 1
ATOM 1388 C C . ALA A 1 175 ? 17.595 9.134 -12.901 1.00 90.19 175 ALA A C 1
ATOM 1390 O O . ALA A 1 175 ? 18.472 9.804 -13.438 1.00 90.19 175 ALA A O 1
ATOM 1391 N N . ALA A 1 176 ? 17.762 8.545 -11.722 1.00 86.50 176 ALA A N 1
ATOM 1392 C CA . ALA A 1 176 ? 19.010 8.539 -10.961 1.00 86.50 176 ALA A CA 1
ATOM 1393 C C . ALA A 1 176 ? 19.897 7.340 -11.359 1.00 86.50 176 ALA A C 1
ATOM 1395 O O . ALA A 1 176 ? 19.424 6.389 -11.994 1.00 86.50 176 ALA A O 1
ATOM 1396 N N . SER A 1 177 ? 21.202 7.398 -11.080 1.00 83.31 177 SER A N 1
ATOM 1397 C CA . SER A 1 177 ? 22.111 6.245 -11.248 1.00 83.31 177 SER A CA 1
ATOM 1398 C C . SER A 1 177 ? 22.081 5.322 -10.038 1.00 83.31 177 SER A C 1
ATOM 1400 O O . SER A 1 177 ? 22.094 4.107 -10.215 1.00 83.31 177 SER A O 1
ATOM 1402 N N . ASP A 1 178 ? 21.940 5.904 -8.850 1.00 68.38 178 ASP A N 1
ATOM 1403 C CA . ASP A 1 178 ? 21.874 5.199 -7.579 1.00 68.38 178 ASP A CA 1
ATOM 1404 C C . ASP A 1 178 ? 20.722 5.740 -6.727 1.00 68.38 178 ASP A C 1
ATOM 1406 O O . ASP A 1 178 ? 20.144 6.794 -7.004 1.00 68.38 178 ASP A O 1
ATOM 1410 N N . TRP A 1 179 ? 20.372 5.000 -5.676 1.00 62.47 179 TRP A N 1
ATOM 1411 C CA . TRP A 1 179 ? 19.419 5.477 -4.678 1.00 62.47 179 TRP A CA 1
ATOM 1412 C C . TRP A 1 179 ? 19.918 6.775 -4.040 1.00 62.47 179 TRP A C 1
ATOM 1414 O O . TRP A 1 179 ? 21.102 6.907 -3.739 1.00 62.47 179 TRP A O 1
ATOM 1424 N N . ASP A 1 180 ? 19.001 7.726 -3.861 1.00 71.50 180 ASP A N 1
ATOM 1425 C CA . ASP A 1 180 ? 19.256 9.066 -3.316 1.00 71.50 180 ASP A CA 1
ATOM 1426 C C . ASP A 1 180 ? 20.291 9.914 -4.087 1.00 71.50 180 ASP A C 1
ATOM 1428 O O . ASP A 1 180 ? 20.695 10.976 -3.612 1.00 71.50 180 ASP A O 1
ATOM 1432 N N . SER A 1 181 ? 20.697 9.501 -5.297 1.00 74.19 181 SER A N 1
ATOM 1433 C CA . SER A 1 181 ? 21.550 10.323 -6.160 1.00 74.19 181 SER A CA 1
ATOM 1434 C C . SER A 1 181 ? 20.749 11.410 -6.884 1.00 74.19 181 SER A C 1
ATOM 1436 O O . SER A 1 181 ? 19.523 11.348 -6.996 1.00 74.19 181 SER A O 1
ATOM 1438 N N . GLU A 1 182 ? 21.449 12.399 -7.441 1.00 89.69 182 GLU A N 1
ATOM 1439 C CA . GLU A 1 182 ? 20.812 13.454 -8.230 1.00 89.69 182 GLU A CA 1
ATOM 1440 C C . GLU A 1 182 ? 20.077 12.901 -9.463 1.00 89.69 182 GLU A C 1
ATOM 1442 O O . GLU A 1 182 ? 20.421 11.854 -10.020 1.00 89.69 182 GLU A O 1
ATOM 1447 N N . MET A 1 183 ? 19.038 13.626 -9.883 1.00 94.12 183 MET A N 1
ATOM 1448 C CA . MET A 1 183 ? 18.262 13.301 -11.075 1.00 94.12 183 MET A CA 1
ATOM 1449 C C . MET A 1 183 ? 19.051 13.640 -12.340 1.00 94.12 183 MET A C 1
ATOM 1451 O O . MET A 1 183 ? 19.564 14.746 -12.490 1.00 94.12 183 MET A O 1
ATOM 1455 N N . GLU A 1 184 ? 19.070 12.707 -13.289 1.00 95.81 184 GLU A N 1
ATOM 1456 C CA . GLU A 1 184 ? 19.699 12.880 -14.593 1.00 95.81 184 GLU A CA 1
ATOM 1457 C C . GLU A 1 184 ? 18.679 12.673 -15.719 1.00 95.81 184 GLU A C 1
ATOM 1459 O O . GLU A 1 184 ? 17.719 11.909 -15.592 1.00 95.81 184 GLU A O 1
ATOM 1464 N N . ILE A 1 185 ? 18.922 13.292 -16.876 1.00 97.69 185 ILE A N 1
ATOM 1465 C CA . ILE A 1 185 ? 18.179 12.986 -18.101 1.00 97.69 185 ILE A CA 1
ATOM 1466 C C . ILE A 1 185 ? 18.910 11.879 -18.857 1.00 97.69 185 ILE A C 1
ATOM 1468 O O . ILE A 1 185 ? 19.993 12.087 -19.405 1.00 97.69 185 ILE A O 1
ATOM 1472 N N . LYS A 1 186 ? 18.300 10.695 -18.919 1.00 95.50 186 LYS A N 1
ATOM 1473 C CA . LYS A 1 186 ? 18.887 9.495 -19.524 1.00 95.50 186 LYS A CA 1
ATOM 1474 C C . LYS A 1 186 ? 18.163 9.108 -20.802 1.00 95.50 186 LYS A C 1
ATOM 1476 O O . LYS A 1 186 ? 16.945 9.232 -20.910 1.00 95.50 186 LYS A O 1
ATOM 1481 N N . ARG A 1 187 ? 18.914 8.621 -21.791 1.00 96.44 187 ARG A N 1
ATOM 1482 C CA . ARG A 1 187 ? 18.354 8.159 -23.066 1.00 96.44 187 ARG A CA 1
ATOM 1483 C C . ARG A 1 187 ? 17.796 6.745 -22.925 1.00 96.44 187 ARG A C 1
ATOM 1485 O O . ARG A 1 187 ? 18.494 5.849 -22.455 1.00 96.44 187 ARG A O 1
ATOM 1492 N N . VAL A 1 188 ? 16.558 6.544 -23.369 1.00 94.38 188 VAL A N 1
ATOM 1493 C CA . VAL A 1 188 ? 15.919 5.223 -23.408 1.00 94.38 188 VAL A CA 1
ATOM 1494 C C . VAL A 1 188 ? 16.610 4.360 -24.462 1.00 94.38 188 VAL A C 1
ATOM 1496 O O . VAL A 1 188 ? 16.864 4.823 -25.578 1.00 94.38 188 VAL A O 1
ATOM 1499 N N . ARG A 1 189 ? 16.906 3.103 -24.114 1.00 91.81 189 ARG A N 1
ATOM 1500 C CA . ARG A 1 189 ? 17.363 2.101 -25.084 1.00 91.81 189 ARG A CA 1
ATOM 1501 C C . ARG A 1 189 ? 16.158 1.633 -25.909 1.00 91.81 189 ARG A C 1
ATOM 1503 O O . ARG A 1 189 ? 15.200 1.166 -25.297 1.00 91.81 189 ARG A O 1
ATOM 1510 N N . PRO A 1 190 ? 16.193 1.748 -27.250 1.00 91.94 190 PRO A N 1
ATOM 1511 C CA . PRO A 1 190 ? 15.126 1.246 -28.107 1.00 91.94 190 PRO A CA 1
ATOM 1512 C C . P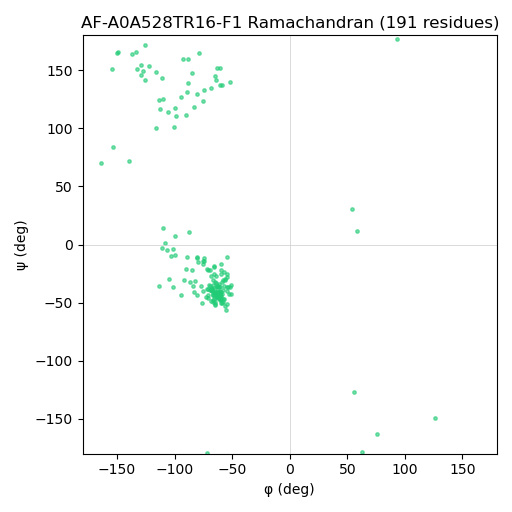RO A 1 190 ? 14.791 -0.215 -27.817 1.00 91.94 190 PRO A C 1
ATOM 1514 O O . PRO A 1 190 ? 15.700 -1.019 -27.603 1.00 91.94 190 PRO A O 1
ATOM 1517 N N . SER A 1 191 ? 13.500 -0.557 -27.823 1.00 85.69 191 SER A N 1
ATOM 1518 C CA . SER A 1 191 ? 13.083 -1.957 -27.700 1.00 85.69 191 SER A CA 1
ATOM 1519 C C . SER A 1 191 ? 13.655 -2.777 -28.861 1.00 85.69 191 SER A C 1
ATOM 1521 O O . SER A 1 191 ? 13.648 -2.319 -30.005 1.00 85.69 191 SER A O 1
ATOM 1523 N N . HIS A 1 192 ? 14.153 -3.977 -28.564 1.00 80.44 192 HIS A N 1
ATOM 1524 C CA . HIS A 1 192 ? 14.658 -4.903 -29.577 1.00 80.44 192 HIS A CA 1
ATOM 1525 C C . HIS A 1 192 ? 13.523 -5.349 -30.515 1.00 80.44 192 HIS A C 1
ATOM 1527 O O . HIS A 1 192 ? 12.392 -5.523 -30.059 1.00 80.44 192 HIS A O 1
ATOM 1533 N N . SER A 1 193 ? 13.829 -5.480 -31.811 1.00 57.03 193 SER A N 1
ATOM 1534 C CA . SER A 1 193 ? 12.944 -6.050 -32.839 1.00 57.03 193 SER A CA 1
ATOM 1535 C C . SER A 1 193 ? 12.899 -7.567 -32.767 1.00 57.03 193 SER A C 1
ATOM 1537 O O . SER A 1 193 ? 14.009 -8.138 -32.640 1.00 57.03 193 SER A O 1
#

Mean predicted aligned error: 9.57 Å

Nearest PDB structures (foldseek):
  8e12-assembly1_B  TM=3.812E-01  e=5.083E+00  synthetic construct
  6xr2-assembly1_A  TM=3.687E-01  e=7.483E+00  synthetic construct

Secondary structure (DSSP, 8-state):
-HHHHHHH-HHHHHHHHHHHGGGGGGTT-HHHHHHHTTSTTSHHHHHHHHHHHHHHHHTHHHHHHHHHHHHHHHHHHHHHHHHHHHHHHHHTT-SHHHHHHHHHHHHHHHHHHHHHH-TT--------HHHHS-GGGSHHHHHS----HHHHHHHHHGGG---------SSEEEE-SSTTPPPEEEEPPPPP-

Sequence (193 aa):
VLQYLDRVDPQAAKIARDRYGCLTPWQHEPSTYGRVALTSGYEKCEQAVLEQCRELLAKQLDYAQQDGVDFLDATQNARLIASAERYYRIMYYGGAHSWNLRDTHMFETLEHLLEARGPNAKAVVWAHNSHIGDARYTEMGIVRDEVNLGQLCRQRFGDEAALIGLSTHSGTVAAASDWDSEMEIKRVRPSHS

pLDDT: mean 79.26, std 13.99, range [47.91, 98.0]